Protein AF-A0A178E7Z8-F1 (afdb_monomer)

Foldseek 3Di:
DDDDDDDDDPDDPPPPPPPPPPPPQPLLFLAAAQEEAEEQFLCCCVVPVPPVSLVSLVVLGQYEYEYEEQPQLLPDDCSSVVSVVVSVVVSCVSNVQDPDPPQWDWDFGDQDPATWIKTDGPPNSSYIYTYNQFYDLWQQRQGYVSQVSHGLLCLLVVVDQWTAHSVRRDIDHLVRVLSSLLSVCVSRVYQEYEAADCPFDGDPDNVPVVGGGNSRNSSRVSNVVSCVVVVRPHHYDD

Mean predicted aligned error: 7.53 Å

Nearest PDB structures (foldseek):
  2ixd-assembly1_A  TM=7.656E-01  e=1.273E-03  Bacillus cereus
  5b2e-assembly1_A  TM=7.546E-01  e=1.569E-02  Pyrococcus horikoshii OT3
  6ulw-assembly1_C  TM=2.766E-01  e=2.688E-02  Bacillus stratosphericus LAMA 585
  6ulw-assembly2_D  TM=2.841E-01  e=1.064E-01  Bacillus stratosphericus LAMA 585
  6dfu-assembly1_B  TM=3.471E-01  e=1.478E+00  Haemophilus influenzae Rd KW20

Structure (mmCIF, N/CA/C/O backbone):
data_AF-A0A178E7Z8-F1
#
_entry.id   AF-A0A178E7Z8-F1
#
loop_
_atom_site.group_PDB
_atom_site.id
_atom_site.type_symbol
_atom_site.label_atom_id
_atom_site.label_alt_id
_atom_site.label_comp_id
_atom_site.label_asym_id
_atom_site.label_entity_id
_atom_site.label_seq_id
_atom_site.pdbx_PDB_ins_code
_atom_site.Cartn_x
_atom_site.Cartn_y
_atom_site.Cartn_z
_atom_site.occupancy
_atom_site.B_iso_or_equiv
_atom_site.auth_seq_id
_atom_site.auth_comp_id
_atom_site.auth_asym_id
_atom_site.auth_atom_id
_atom_site.pdbx_PDB_model_num
ATOM 1 N N . MET A 1 1 ? -73.080 -10.680 -40.428 1.00 39.97 1 MET A N 1
ATOM 2 C CA . MET A 1 1 ? -72.639 -11.930 -41.086 1.00 39.97 1 MET A CA 1
ATOM 3 C C . MET A 1 1 ? -71.142 -11.817 -41.355 1.00 39.97 1 MET A C 1
ATOM 5 O O . MET A 1 1 ? -70.764 -10.845 -41.982 1.00 39.97 1 MET A O 1
ATOM 9 N N . PHE A 1 2 ? -70.357 -12.778 -40.841 1.00 37.88 2 PHE A N 1
ATOM 10 C CA . PHE A 1 2 ? -68.932 -13.092 -41.107 1.00 37.88 2 PHE A CA 1
ATOM 11 C C . PHE A 1 2 ? -67.870 -12.011 -40.791 1.00 37.88 2 PHE A C 1
ATOM 13 O O . PHE A 1 2 ? -67.821 -10.976 -41.433 1.00 37.88 2 PHE A O 1
ATOM 20 N N . ARG A 1 3 ? -67.115 -12.110 -39.683 1.00 42.16 3 ARG A N 1
ATOM 21 C CA . ARG A 1 3 ? -65.986 -13.019 -39.334 1.00 42.16 3 ARG A CA 1
ATOM 22 C C . ARG A 1 3 ? -64.639 -12.631 -39.974 1.00 42.16 3 ARG A C 1
ATOM 24 O O . ARG A 1 3 ? -64.455 -12.825 -41.164 1.00 42.16 3 ARG A O 1
ATOM 31 N N . SER A 1 4 ? -63.710 -12.271 -39.079 1.00 46.62 4 SER A N 1
ATOM 32 C CA . SER A 1 4 ? -62.251 -12.487 -39.115 1.00 46.62 4 SER A CA 1
ATOM 33 C C . SER A 1 4 ? -61.418 -11.743 -40.161 1.00 46.62 4 SER A C 1
ATOM 35 O O . SER A 1 4 ? -61.529 -12.043 -41.339 1.00 46.62 4 SER A O 1
ATOM 37 N N . LEU A 1 5 ? -60.491 -10.885 -39.702 1.00 46.38 5 LEU A N 1
ATOM 38 C CA . LEU A 1 5 ? -59.028 -11.071 -39.821 1.00 46.38 5 LEU A CA 1
ATOM 39 C C . LEU A 1 5 ? -58.289 -9.751 -39.488 1.00 46.38 5 LEU A C 1
ATOM 41 O O . LEU A 1 5 ? -58.171 -8.900 -40.355 1.00 46.38 5 LEU A O 1
ATOM 45 N N . LEU A 1 6 ? -57.798 -9.576 -38.255 1.00 41.84 6 LEU A N 1
ATOM 46 C CA . LEU A 1 6 ? -56.419 -9.123 -37.980 1.00 41.84 6 LEU A CA 1
ATOM 47 C C . LEU A 1 6 ? -56.177 -9.104 -36.465 1.00 41.84 6 LEU A C 1
ATOM 49 O O . LEU A 1 6 ? -56.500 -8.167 -35.741 1.00 41.84 6 LEU A O 1
ATOM 53 N N . LEU A 1 7 ? -55.649 -10.228 -36.003 1.00 40.03 7 LEU A N 1
ATOM 54 C CA . LEU A 1 7 ? -55.049 -10.418 -34.696 1.00 40.03 7 LEU A CA 1
ATOM 55 C C . LEU A 1 7 ? -53.602 -9.884 -34.736 1.00 40.03 7 LEU A C 1
ATOM 57 O O . LEU A 1 7 ? -52.930 -10.043 -35.750 1.00 40.03 7 LEU A O 1
ATOM 61 N N . LEU A 1 8 ? -53.13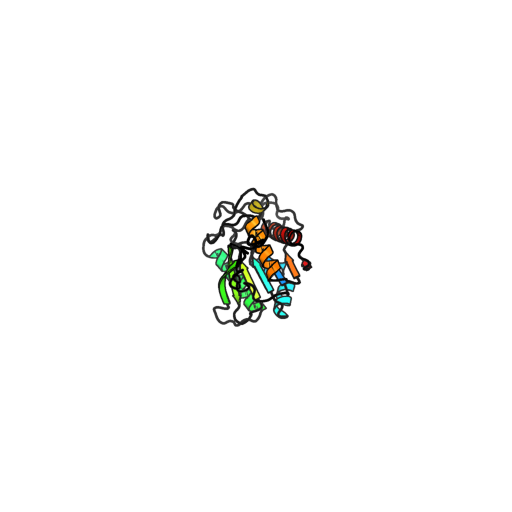2 -9.373 -33.592 1.00 46.19 8 LEU A N 1
ATOM 62 C CA . LEU A 1 8 ? -51.721 -9.191 -33.203 1.00 46.19 8 LEU A CA 1
ATOM 63 C C . LEU A 1 8 ? -50.887 -8.117 -33.935 1.00 46.19 8 LEU A C 1
ATOM 65 O O . LEU A 1 8 ? -50.115 -8.423 -34.835 1.00 46.19 8 LEU A O 1
ATOM 69 N N . VAL A 1 9 ? -50.882 -6.891 -33.394 1.00 45.03 9 VAL A N 1
ATOM 70 C CA . VAL A 1 9 ? -49.666 -6.048 -33.361 1.00 45.03 9 VAL A CA 1
ATOM 71 C C . VAL A 1 9 ? -49.562 -5.407 -31.973 1.00 45.03 9 VAL A C 1
ATOM 73 O O . VAL A 1 9 ? -49.861 -4.237 -31.771 1.00 45.03 9 VAL A O 1
ATOM 76 N N . PHE A 1 10 ? -49.216 -6.217 -30.976 1.00 49.50 10 PHE A N 1
ATOM 77 C CA . PHE A 1 10 ? -48.904 -5.751 -29.623 1.00 49.50 10 PHE A CA 1
ATOM 78 C C . PHE A 1 10 ? -47.756 -6.596 -29.075 1.00 49.50 10 PHE A C 1
ATOM 80 O O . PHE A 1 10 ? -47.953 -7.401 -28.180 1.00 49.50 10 PHE A O 1
ATOM 87 N N . THR A 1 11 ? -46.557 -6.460 -29.641 1.00 45.97 11 THR A N 1
ATOM 88 C CA . THR A 1 11 ? -45.335 -6.993 -29.022 1.00 45.97 11 THR A CA 1
ATOM 89 C C . THR A 1 11 ? -44.087 -6.351 -29.617 1.00 45.97 11 THR A C 1
ATOM 91 O O . THR A 1 11 ? -43.957 -6.261 -30.834 1.00 45.97 11 THR A O 1
ATOM 94 N N . LEU A 1 12 ? -43.156 -6.026 -28.716 1.00 43.53 12 LEU A N 1
ATOM 95 C CA . LEU A 1 12 ? -41.747 -5.688 -28.931 1.00 43.53 12 LEU A CA 1
ATOM 96 C C . LEU A 1 12 ? -41.424 -4.264 -29.419 1.00 43.53 12 LEU A C 1
ATOM 98 O O . LEU A 1 12 ? -40.842 -4.058 -30.479 1.00 43.53 12 LEU A O 1
ATOM 102 N N . LEU A 1 13 ? -41.601 -3.287 -28.522 1.00 43.56 13 LEU A N 1
ATOM 103 C CA . LEU A 1 13 ? -40.548 -2.283 -28.339 1.00 43.56 13 LEU A CA 1
ATOM 104 C C . LEU A 1 13 ? -39.422 -2.966 -27.539 1.00 43.56 13 LEU A C 1
ATOM 106 O O . LEU A 1 13 ? -39.357 -2.880 -26.314 1.00 43.56 13 LEU A O 1
ATOM 110 N N . GLN A 1 14 ? -38.600 -3.768 -28.217 1.00 49.59 14 GLN A N 1
ATOM 111 C CA . GLN A 1 14 ? -37.373 -4.281 -27.620 1.00 49.59 14 GLN A CA 1
ATOM 112 C C . GLN A 1 1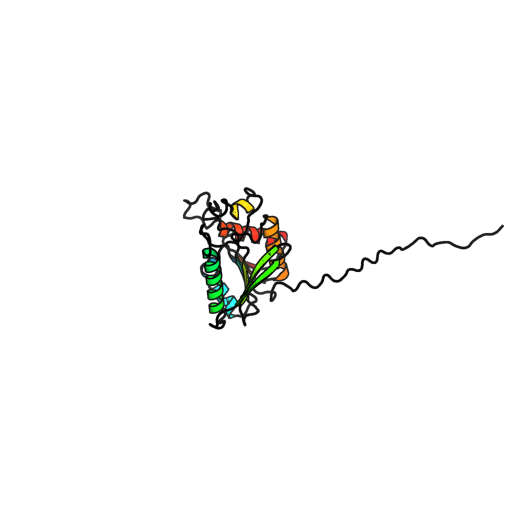4 ? -36.435 -3.090 -27.447 1.00 49.59 14 GLN A C 1
ATOM 114 O O . GLN A 1 14 ? -35.964 -2.502 -28.419 1.00 49.59 14 GLN A O 1
ATOM 119 N N . ALA A 1 15 ? -36.209 -2.721 -26.190 1.00 51.16 15 ALA A N 1
ATOM 120 C CA . ALA A 1 15 ? -35.125 -1.850 -25.792 1.00 51.16 15 ALA A CA 1
ATOM 121 C C . ALA A 1 15 ? -33.809 -2.496 -26.242 1.00 51.16 15 ALA A C 1
ATOM 123 O O . ALA A 1 15 ? -33.242 -3.341 -25.551 1.00 51.16 15 ALA A O 1
ATOM 124 N N . ILE A 1 16 ? -33.329 -2.106 -27.420 1.00 49.38 16 ILE A N 1
ATOM 125 C CA . ILE A 1 16 ? -31.932 -2.277 -27.794 1.00 49.38 16 ILE A CA 1
ATOM 126 C C . ILE A 1 16 ? -31.180 -1.246 -26.954 1.00 49.38 16 ILE A C 1
ATOM 128 O O . ILE A 1 16 ? -30.888 -0.134 -27.388 1.00 49.38 16 ILE A O 1
ATOM 132 N N . VAL A 1 17 ? -30.918 -1.604 -25.697 1.00 52.91 17 VAL A N 1
ATOM 133 C CA . VAL A 1 17 ? -29.802 -1.024 -24.964 1.00 52.91 17 VAL A CA 1
ATOM 134 C C . VAL A 1 17 ? -28.577 -1.531 -25.705 1.00 52.91 17 VAL A C 1
ATOM 136 O O . VAL A 1 17 ? -28.141 -2.664 -25.513 1.00 52.91 17 VAL A O 1
ATOM 139 N N . LEU A 1 18 ? -28.076 -0.721 -26.636 1.00 46.66 18 LEU A N 1
ATOM 140 C CA . LEU A 1 18 ? -26.724 -0.879 -27.140 1.00 46.66 18 LEU A CA 1
ATOM 141 C C . LEU A 1 18 ? -25.828 -0.825 -25.903 1.00 46.66 18 LEU A C 1
ATOM 143 O O . LEU A 1 18 ? -25.599 0.248 -25.345 1.00 46.66 18 LEU A O 1
ATOM 147 N N . ALA A 1 19 ? -25.366 -1.989 -25.448 1.00 55.19 19 ALA A N 1
ATOM 148 C CA . ALA A 1 19 ? -24.185 -2.077 -24.617 1.00 55.19 19 ALA A CA 1
ATOM 149 C C . ALA A 1 19 ? -23.044 -1.537 -25.480 1.00 55.19 19 ALA A C 1
ATOM 151 O O . ALA A 1 19 ? -22.394 -2.270 -26.223 1.00 55.19 19 ALA A O 1
ATOM 152 N N . LEU A 1 20 ? -22.877 -0.213 -25.455 1.00 47.56 20 LEU A N 1
ATOM 153 C CA . LEU A 1 20 ? -21.655 0.422 -25.900 1.00 47.56 20 LEU A CA 1
ATOM 154 C C . LEU A 1 20 ? -20.531 -0.317 -25.168 1.00 47.56 20 LEU A C 1
ATOM 156 O O . LEU A 1 20 ? -20.624 -0.463 -23.943 1.00 47.56 20 LEU A O 1
ATOM 160 N N . PRO A 1 21 ? -19.510 -0.832 -25.871 1.00 41.38 21 PRO A N 1
ATOM 161 C CA . PRO A 1 21 ? -18.349 -1.354 -25.182 1.00 41.38 21 PRO A CA 1
ATOM 162 C C . PRO A 1 21 ? -17.859 -0.230 -24.272 1.00 41.38 21 PRO A C 1
ATOM 164 O O . PRO A 1 21 ? -17.601 0.879 -24.748 1.00 41.38 21 PRO A O 1
ATOM 167 N N . ARG A 1 22 ? -17.796 -0.493 -22.958 1.00 51.97 22 ARG A N 1
ATOM 168 C CA . ARG A 1 22 ? -17.029 0.349 -22.036 1.00 51.97 22 ARG A CA 1
ATOM 169 C C . ARG A 1 22 ? -15.683 0.512 -22.725 1.00 51.97 22 ARG A C 1
ATOM 171 O O . ARG A 1 22 ? -15.032 -0.494 -23.004 1.00 51.97 22 ARG A O 1
ATOM 178 N N . THR A 1 23 ? -15.348 1.739 -23.117 1.00 46.16 23 THR A N 1
ATOM 179 C CA . THR A 1 23 ? -14.028 2.082 -23.649 1.00 46.16 23 THR A CA 1
ATOM 180 C C . THR A 1 23 ? -13.021 1.360 -22.778 1.00 46.16 23 THR A C 1
ATOM 182 O O . THR A 1 23 ? -13.046 1.592 -21.571 1.00 46.16 23 THR A O 1
ATOM 185 N N . GLY A 1 24 ? -12.274 0.413 -23.358 1.00 43.50 24 GLY A N 1
ATOM 186 C CA . GLY A 1 24 ? -11.413 -0.483 -22.598 1.00 43.50 24 GLY A CA 1
ATOM 187 C C . GLY A 1 24 ? -10.570 0.347 -21.649 1.00 43.50 24 GLY A C 1
ATOM 188 O O . GLY A 1 24 ? -9.722 1.116 -22.100 1.00 43.50 24 GLY A O 1
ATOM 189 N N . GLU A 1 25 ? -10.869 0.259 -20.354 1.00 54.75 25 GLU A N 1
ATOM 190 C CA . GLU A 1 25 ? -9.997 0.818 -19.339 1.00 54.75 25 GLU A CA 1
ATOM 191 C C . GLU A 1 25 ? -8.666 0.114 -19.558 1.00 54.75 25 GLU A C 1
ATOM 193 O O . GLU A 1 25 ? -8.585 -1.116 -19.494 1.00 54.75 25 GLU A O 1
ATOM 198 N N . LEU A 1 26 ? -7.649 0.884 -19.951 1.00 61.69 26 LEU A N 1
ATOM 199 C CA . LEU A 1 26 ? -6.285 0.384 -19.989 1.00 61.69 26 LEU A CA 1
ATOM 200 C C . LEU A 1 26 ? -6.047 -0.277 -18.636 1.00 61.69 26 LEU A C 1
ATOM 202 O O . LEU A 1 26 ? -6.219 0.384 -17.613 1.00 61.69 26 LEU A O 1
ATOM 206 N N . ASN A 1 27 ? -5.725 -1.574 -18.643 1.00 77.19 27 ASN A N 1
ATOM 207 C CA . ASN A 1 27 ? -5.423 -2.290 -17.413 1.00 77.19 27 ASN A CA 1
ATOM 208 C C . ASN A 1 27 ? -4.338 -1.481 -16.681 1.00 77.19 27 ASN A C 1
ATOM 210 O O . ASN A 1 27 ? -3.247 -1.329 -17.239 1.00 77.19 27 ASN A O 1
ATOM 214 N N . PRO A 1 28 ? -4.622 -0.928 -15.485 1.00 88.44 28 PRO A N 1
ATOM 215 C CA . PRO A 1 28 ? -3.671 -0.076 -14.779 1.00 88.44 28 PRO A CA 1
ATOM 216 C C . PRO A 1 28 ? -2.428 -0.855 -14.333 1.00 88.44 28 PRO A C 1
ATOM 218 O O . PRO A 1 28 ? -1.451 -0.256 -13.895 1.00 88.44 28 PRO A O 1
ATOM 221 N N . PHE A 1 29 ? -2.470 -2.184 -14.446 1.00 93.62 29 PHE A N 1
ATOM 222 C CA . PHE A 1 29 ? -1.409 -3.095 -14.077 1.00 93.62 29 PHE A CA 1
ATOM 223 C C . PHE A 1 29 ? -0.635 -3.587 -15.302 1.00 93.62 29 PHE A C 1
ATOM 225 O O . PHE A 1 29 ? -1.244 -4.063 -16.265 1.00 93.62 29 PHE A O 1
ATOM 232 N N . PRO A 1 30 ? 0.707 -3.573 -15.264 1.00 91.75 30 PRO A N 1
ATOM 233 C CA . PRO A 1 30 ? 1.513 -3.908 -16.429 1.00 91.75 30 PRO A CA 1
ATOM 234 C C . PRO A 1 30 ? 1.534 -5.408 -16.754 1.00 91.75 30 PRO A C 1
ATOM 236 O O . PRO A 1 30 ? 1.884 -5.799 -17.866 1.00 91.75 30 PRO A O 1
ATOM 239 N N . CYS A 1 31 ? 1.180 -6.266 -15.794 1.00 95.44 31 CYS A N 1
ATOM 240 C CA . CYS A 1 31 ? 1.147 -7.717 -15.950 1.00 95.44 31 CYS A CA 1
ATOM 241 C C . CYS A 1 31 ? 0.225 -8.377 -14.906 1.00 95.44 31 CYS A C 1
ATOM 243 O O . CYS A 1 31 ? -0.333 -7.708 -14.032 1.00 95.44 31 CYS A O 1
ATOM 245 N N . VAL A 1 32 ? 0.048 -9.701 -15.007 1.00 96.81 32 VAL A N 1
ATOM 246 C CA . VAL A 1 32 ? -0.756 -10.546 -14.098 1.00 96.81 32 VAL A CA 1
ATOM 247 C C . VAL A 1 32 ? 0.104 -11.648 -13.463 1.00 96.81 32 VAL A C 1
ATOM 249 O O . VAL A 1 32 ? 1.188 -11.937 -13.966 1.00 96.81 32 VAL A O 1
ATOM 252 N N . GLY A 1 33 ? -0.352 -12.258 -12.365 1.00 97.25 33 GLY A N 1
ATOM 253 C CA . GLY A 1 33 ? 0.419 -13.265 -11.622 1.00 97.25 33 GLY A CA 1
ATOM 254 C C . GLY A 1 33 ? 1.545 -12.645 -10.791 1.00 97.25 33 GLY A C 1
ATOM 255 O O . GLY A 1 33 ? 1.531 -11.441 -10.522 1.00 97.25 33 GLY A O 1
ATOM 256 N N . GLY A 1 34 ? 2.520 -13.457 -10.384 1.00 98.12 34 GLY A N 1
ATOM 257 C CA . GLY A 1 34 ? 3.655 -13.017 -9.570 1.00 98.12 34 GLY A CA 1
ATOM 258 C C . GLY A 1 34 ? 3.227 -12.627 -8.156 1.00 98.12 34 GLY A C 1
ATOM 259 O O . GLY A 1 34 ? 2.447 -13.353 -7.541 1.00 98.12 34 GLY A O 1
ATOM 260 N N . SER A 1 35 ? 3.706 -11.484 -7.668 1.00 98.50 35 SER A N 1
ATOM 261 C CA . SER A 1 35 ? 3.591 -11.103 -6.258 1.00 98.50 35 SER A CA 1
ATOM 262 C C . SER A 1 35 ? 3.085 -9.672 -6.072 1.00 98.50 35 SER A C 1
ATOM 264 O O . SER A 1 35 ? 3.378 -8.774 -6.870 1.00 98.50 35 SER A O 1
ATOM 266 N N . ILE A 1 36 ? 2.338 -9.444 -4.992 1.00 98.69 36 ILE A N 1
ATOM 267 C CA . ILE A 1 36 ? 2.003 -8.103 -4.497 1.00 98.69 36 ILE A CA 1
ATOM 268 C C . ILE A 1 36 ? 2.500 -7.979 -3.062 1.00 98.69 36 ILE A C 1
ATOM 270 O O . ILE A 1 36 ? 2.230 -8.851 -2.240 1.00 98.69 36 ILE A O 1
ATOM 274 N N . TYR A 1 37 ? 3.185 -6.881 -2.766 1.00 98.75 37 TYR A N 1
ATOM 275 C CA . TYR A 1 37 ? 3.691 -6.546 -1.442 1.00 98.75 37 TYR A CA 1
ATOM 276 C C . TYR A 1 37 ? 2.935 -5.343 -0.897 1.00 98.75 37 TYR A C 1
ATOM 278 O O . TYR A 1 37 ? 3.076 -4.239 -1.414 1.00 98.75 37 TYR A O 1
ATOM 286 N N . PHE A 1 38 ? 2.123 -5.555 0.134 1.00 98.75 38 PHE A N 1
ATOM 287 C CA . PHE A 1 38 ? 1.389 -4.495 0.818 1.00 98.75 38 PHE A CA 1
ATOM 288 C C . PHE A 1 38 ? 2.190 -4.023 2.029 1.00 98.75 38 PHE A C 1
ATOM 290 O O . PHE A 1 38 ? 2.238 -4.713 3.047 1.00 98.75 38 PHE A O 1
ATOM 297 N N . SER A 1 39 ? 2.831 -2.863 1.936 1.00 98.19 39 SER A N 1
ATOM 298 C CA . SER A 1 39 ? 3.584 -2.264 3.034 1.00 98.19 39 SER A CA 1
ATOM 299 C C . SER A 1 39 ? 2.855 -1.085 3.662 1.00 98.19 39 SER A C 1
ATOM 301 O O . SER A 1 39 ? 2.176 -0.317 2.979 1.00 98.19 39 SER A O 1
ATOM 303 N N . ALA A 1 40 ? 3.030 -0.889 4.966 1.00 98.19 40 ALA A N 1
ATOM 304 C CA . ALA A 1 40 ? 2.517 0.306 5.617 1.00 98.19 40 ALA A CA 1
ATOM 305 C C . ALA A 1 40 ? 3.294 1.537 5.145 1.00 98.19 40 ALA A C 1
ATOM 307 O O . ALA A 1 40 ? 2.701 2.535 4.750 1.00 98.19 40 ALA A O 1
ATOM 308 N N . HIS A 1 41 ? 4.616 1.428 5.122 1.00 97.81 41 HIS A N 1
ATOM 309 C CA . HIS A 1 41 ? 5.567 2.496 4.858 1.00 97.81 41 HIS A CA 1
ATOM 310 C C . HIS A 1 41 ? 6.515 2.115 3.720 1.00 97.81 41 HIS A C 1
ATOM 312 O O . HIS A 1 41 ? 6.609 0.955 3.312 1.00 97.81 41 HIS A O 1
ATOM 318 N N . ALA A 1 42 ? 7.231 3.100 3.174 1.00 95.31 42 ALA A N 1
ATOM 319 C CA . ALA A 1 42 ? 8.131 2.864 2.045 1.00 95.31 42 ALA A CA 1
ATOM 320 C C . ALA A 1 42 ? 9.277 1.896 2.410 1.00 95.31 42 ALA A C 1
ATOM 322 O O . ALA A 1 42 ? 9.613 1.000 1.633 1.00 95.31 42 ALA A O 1
ATOM 323 N N . VAL A 1 43 ? 9.838 2.050 3.616 1.00 94.94 43 VAL A N 1
ATOM 324 C CA . VAL A 1 43 ? 11.023 1.313 4.089 1.00 94.94 43 VAL A CA 1
ATOM 325 C C . VAL A 1 43 ? 10.752 -0.163 4.402 1.00 94.94 43 VAL A C 1
ATOM 327 O O . VAL A 1 43 ? 11.663 -0.984 4.306 1.00 94.94 43 VAL A O 1
ATOM 330 N N . ASP A 1 44 ? 9.508 -0.528 4.709 1.00 97.31 44 ASP A N 1
ATOM 331 C CA . ASP A 1 44 ? 9.120 -1.892 5.098 1.00 97.31 44 ASP A CA 1
ATOM 332 C C . ASP A 1 44 ? 9.474 -2.931 4.035 1.00 97.31 44 ASP A C 1
ATOM 334 O O . ASP A 1 44 ? 9.857 -4.055 4.351 1.00 97.31 44 ASP A O 1
ATOM 338 N N . ASN A 1 45 ? 9.399 -2.538 2.761 1.00 94.06 45 ASN A N 1
ATOM 339 C CA . ASN A 1 45 ? 9.767 -3.395 1.638 1.00 94.06 45 ASN A CA 1
ATOM 340 C C . ASN A 1 45 ? 11.230 -3.828 1.695 1.00 94.06 45 ASN A C 1
ATOM 342 O O . ASN A 1 45 ? 11.569 -4.932 1.275 1.00 94.06 45 ASN A O 1
ATOM 346 N N . LEU A 1 46 ? 12.095 -2.969 2.235 1.00 92.88 46 LEU A N 1
ATOM 347 C CA . LEU A 1 46 ? 13.512 -3.259 2.373 1.00 92.88 46 LEU A CA 1
ATOM 348 C C . LEU A 1 46 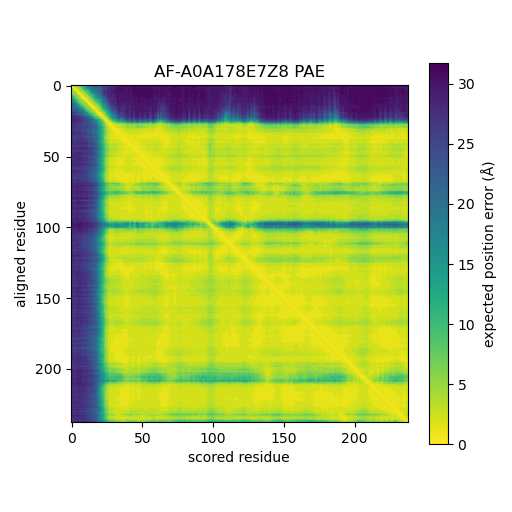? 13.806 -4.084 3.623 1.00 92.88 46 LEU A C 1
ATOM 350 O O . LEU A 1 46 ? 14.667 -4.959 3.564 1.00 92.88 46 LEU A O 1
ATOM 354 N N . LEU A 1 47 ? 13.100 -3.815 4.724 1.00 95.31 47 LEU A N 1
ATOM 355 C CA . LEU A 1 47 ? 13.393 -4.396 6.036 1.00 95.31 47 LEU A CA 1
ATOM 356 C C . LEU A 1 47 ? 12.682 -5.723 6.305 1.00 95.31 47 LEU A C 1
ATOM 358 O O . LEU A 1 47 ? 13.277 -6.602 6.921 1.00 95.31 47 LEU A O 1
ATOM 362 N N . PHE A 1 48 ? 11.430 -5.865 5.871 1.00 96.31 48 PHE A N 1
ATOM 363 C CA . PHE A 1 48 ? 10.573 -6.987 6.267 1.00 96.31 48 PHE A CA 1
ATOM 364 C C . PHE A 1 48 ? 10.282 -7.961 5.128 1.00 96.31 48 PHE A C 1
ATOM 366 O O . PHE A 1 48 ? 10.036 -9.133 5.389 1.00 96.31 48 PHE A O 1
ATOM 373 N N . TYR A 1 49 ? 10.344 -7.509 3.872 1.00 96.94 49 TYR A N 1
ATOM 374 C CA . TYR A 1 49 ? 10.053 -8.363 2.714 1.00 96.94 49 TYR A CA 1
ATOM 375 C C . TYR A 1 49 ? 11.282 -8.923 1.999 1.00 96.94 49 TYR A C 1
ATOM 377 O O . TYR A 1 49 ? 11.143 -9.808 1.154 1.00 96.94 49 TYR A O 1
ATOM 385 N N . ASN A 1 50 ? 12.488 -8.460 2.326 1.00 94.50 50 ASN A N 1
ATOM 386 C CA . ASN A 1 50 ? 13.709 -9.106 1.853 1.00 94.50 50 ASN A CA 1
ATOM 387 C C . ASN A 1 50 ? 14.049 -10.342 2.703 1.00 94.50 50 ASN A C 1
ATOM 389 O O . ASN A 1 50 ? 13.854 -10.312 3.917 1.00 94.50 50 ASN A O 1
ATOM 393 N N . PRO A 1 51 ? 14.592 -11.417 2.095 1.00 95.62 51 PRO A N 1
ATOM 394 C CA . PRO A 1 51 ? 15.123 -11.496 0.726 1.00 95.62 51 PRO A CA 1
ATOM 395 C C . PRO A 1 51 ? 14.098 -11.853 -0.365 1.00 95.62 51 PRO A C 1
ATOM 397 O O . PRO A 1 51 ? 14.463 -11.888 -1.538 1.00 95.62 51 PRO A O 1
ATOM 400 N N . ASP A 1 52 ? 12.838 -12.115 -0.018 1.00 97.12 52 ASP A N 1
ATOM 401 C CA . ASP A 1 52 ? 11.842 -12.602 -0.978 1.00 97.12 52 ASP A CA 1
ATOM 402 C C . ASP A 1 52 ? 11.505 -11.578 -2.065 1.00 97.12 52 ASP A C 1
ATOM 404 O O . ASP A 1 52 ? 11.406 -11.942 -3.234 1.00 97.12 52 ASP A O 1
ATOM 408 N N . LEU A 1 53 ? 11.377 -10.295 -1.706 1.00 97.75 53 LEU A N 1
ATOM 409 C CA . LEU A 1 53 ? 11.185 -9.219 -2.681 1.00 97.75 53 LEU A CA 1
ATOM 410 C C . LEU A 1 53 ? 12.344 -9.167 -3.680 1.00 97.75 53 LEU A C 1
ATOM 412 O O . LEU A 1 53 ? 12.113 -9.162 -4.887 1.00 97.75 53 LEU A O 1
ATOM 416 N N . PHE A 1 54 ? 13.588 -9.172 -3.195 1.00 97.19 54 PHE A N 1
ATOM 417 C CA . PHE A 1 54 ? 14.758 -9.205 -4.068 1.00 97.19 54 PHE A CA 1
ATOM 418 C C . PHE A 1 54 ? 14.768 -10.441 -4.975 1.00 97.19 54 PHE A C 1
ATOM 420 O O . PHE A 1 54 ? 15.024 -10.319 -6.171 1.00 97.19 54 PHE A O 1
ATOM 427 N N . HIS A 1 55 ? 14.446 -11.619 -4.435 1.00 97.31 55 HIS A N 1
ATOM 428 C CA . HIS A 1 55 ? 14.363 -12.845 -5.220 1.00 97.31 55 HIS A CA 1
ATOM 429 C C . HIS A 1 55 ? 13.313 -12.744 -6.333 1.00 97.31 55 HIS A C 1
ATOM 431 O O . HIS A 1 55 ? 13.624 -13.040 -7.485 1.00 97.31 55 HIS A O 1
ATOM 437 N N . ASP A 1 56 ? 12.103 -12.283 -6.013 1.00 97.94 56 ASP A N 1
ATOM 438 C CA . ASP A 1 56 ? 11.001 -12.145 -6.966 1.00 97.94 56 ASP A CA 1
ATOM 439 C C . ASP A 1 56 ? 11.336 -11.162 -8.099 1.00 97.94 56 ASP A C 1
ATOM 441 O O . ASP A 1 56 ? 11.010 -11.424 -9.261 1.00 97.94 56 ASP A O 1
ATOM 445 N N . LEU A 1 57 ? 12.041 -10.070 -7.786 1.00 97.00 57 LEU A N 1
ATOM 446 C CA . LEU A 1 57 ? 12.563 -9.131 -8.782 1.00 97.00 57 LEU A CA 1
ATOM 447 C C . LEU A 1 57 ? 13.656 -9.775 -9.647 1.00 97.00 57 LEU A C 1
ATOM 449 O O . LEU A 1 57 ? 13.615 -9.653 -10.870 1.00 97.00 57 LEU A O 1
ATOM 453 N N . PHE A 1 58 ? 14.593 -10.502 -9.032 1.00 94.94 58 PHE A N 1
ATOM 454 C CA . PHE A 1 58 ? 15.711 -11.159 -9.715 1.00 94.94 58 PHE A CA 1
ATOM 455 C C . PHE A 1 58 ? 15.257 -12.230 -10.715 1.00 94.94 58 PHE A C 1
ATOM 457 O O . PHE A 1 58 ? 15.848 -12.372 -11.784 1.00 94.94 58 PHE A O 1
ATOM 464 N N . VAL A 1 59 ? 14.192 -12.975 -10.400 1.00 95.62 59 VAL A N 1
ATOM 465 C CA . VAL A 1 59 ? 13.608 -13.975 -11.313 1.00 95.62 59 VAL A CA 1
ATOM 466 C C . VAL A 1 59 ? 12.528 -13.393 -12.235 1.00 95.62 59 VAL A C 1
ATOM 468 O O . VAL A 1 59 ? 11.793 -14.147 -12.871 1.00 95.62 59 VAL A O 1
ATOM 471 N N . PHE A 1 60 ? 12.433 -12.062 -12.327 1.00 95.44 60 PHE A N 1
ATOM 472 C CA . PHE A 1 60 ? 11.523 -11.336 -13.217 1.00 95.44 60 PHE A CA 1
ATOM 473 C C . PHE A 1 60 ? 10.035 -11.684 -13.026 1.00 95.44 60 PHE A C 1
ATOM 475 O O . PHE A 1 60 ? 9.260 -11.689 -13.989 1.00 95.44 60 PHE A O 1
ATOM 482 N N . LYS A 1 61 ? 9.586 -11.945 -11.788 1.00 97.69 61 LYS A N 1
ATOM 483 C CA . LYS A 1 61 ? 8.143 -12.041 -11.511 1.00 97.69 61 LYS A CA 1
ATOM 484 C C . LYS A 1 61 ? 7.456 -10.707 -11.798 1.00 97.69 61 LYS A C 1
ATOM 486 O O . LYS A 1 61 ? 8.057 -9.637 -11.731 1.00 97.69 61 LYS A O 1
ATOM 491 N N . CYS A 1 62 ? 6.155 -10.765 -12.066 1.00 98.00 62 CYS A N 1
ATOM 492 C CA . CYS A 1 62 ? 5.325 -9.569 -12.051 1.00 98.00 62 CYS A CA 1
ATOM 493 C C . CYS A 1 62 ? 5.166 -9.086 -10.601 1.00 98.00 62 CYS A C 1
ATOM 495 O O . CYS A 1 62 ? 4.534 -9.776 -9.800 1.00 98.00 62 CYS A O 1
ATOM 497 N N . VAL A 1 63 ? 5.740 -7.933 -10.252 1.00 98.38 63 VAL A N 1
ATOM 498 C CA . VAL A 1 63 ? 5.773 -7.413 -8.878 1.00 98.38 63 VAL A CA 1
ATOM 499 C C . VAL A 1 63 ? 5.016 -6.094 -8.790 1.00 98.38 63 VAL A C 1
ATOM 501 O O . VAL A 1 63 ? 5.197 -5.173 -9.584 1.00 98.38 63 VAL A O 1
ATOM 504 N N . THR A 1 64 ? 4.148 -5.985 -7.791 1.00 98.44 64 THR A N 1
ATOM 505 C CA . THR A 1 64 ? 3.546 -4.710 -7.392 1.00 98.44 64 THR A CA 1
ATOM 506 C C . THR A 1 64 ? 3.841 -4.454 -5.932 1.00 98.44 64 THR A C 1
ATOM 508 O O . THR A 1 64 ? 3.517 -5.279 -5.086 1.00 98.44 64 THR A O 1
ATOM 511 N N . VAL A 1 65 ? 4.425 -3.303 -5.635 1.00 98.56 65 VAL A N 1
ATOM 512 C CA . VAL A 1 65 ? 4.560 -2.811 -4.266 1.00 98.56 65 VAL A CA 1
ATOM 513 C C . VAL A 1 65 ? 3.448 -1.799 -4.023 1.00 98.56 65 VAL A C 1
ATOM 515 O O . VAL A 1 65 ? 3.284 -0.869 -4.802 1.00 98.56 65 VAL A O 1
ATOM 518 N N . PHE A 1 66 ? 2.658 -1.980 -2.973 1.00 98.69 66 PHE A N 1
ATOM 519 C CA . PHE A 1 66 ? 1.610 -1.055 -2.559 1.00 98.69 66 PHE A CA 1
ATOM 520 C C . PHE A 1 66 ? 1.968 -0.472 -1.197 1.00 98.69 66 PHE A C 1
ATOM 522 O O . PHE A 1 66 ? 2.104 -1.217 -0.230 1.00 98.69 66 PHE A O 1
ATOM 529 N N . VAL A 1 67 ? 2.085 0.851 -1.116 1.00 98.75 67 VAL A N 1
ATOM 530 C CA . VAL A 1 67 ? 2.461 1.576 0.100 1.00 98.75 67 VAL A CA 1
ATOM 531 C C . VAL A 1 67 ? 1.267 2.382 0.607 1.00 98.75 67 VAL A C 1
ATOM 533 O O . VAL A 1 67 ? 0.747 3.254 -0.098 1.00 98.75 67 VAL A O 1
ATOM 536 N N . PHE A 1 68 ? 0.833 2.110 1.839 1.00 98.69 68 PHE A N 1
ATOM 537 C CA . PHE A 1 68 ? -0.324 2.785 2.434 1.00 98.69 68 PHE A CA 1
ATOM 538 C C . PHE A 1 68 ? -0.018 4.229 2.849 1.00 98.69 68 PHE A C 1
ATOM 540 O O . PHE A 1 68 ? -0.767 5.138 2.487 1.00 98.69 68 PHE A O 1
ATOM 547 N N . ALA A 1 69 ? 1.056 4.442 3.607 1.00 97.19 69 ALA A N 1
ATOM 548 C CA . ALA A 1 69 ? 1.330 5.679 4.325 1.00 97.19 69 ALA A CA 1
ATOM 549 C C . ALA A 1 69 ? 2.670 6.332 3.945 1.00 97.19 69 ALA A C 1
ATOM 551 O O . ALA A 1 69 ? 3.598 5.699 3.445 1.00 97.19 69 ALA A O 1
ATOM 552 N N . SER A 1 70 ? 2.751 7.633 4.204 1.00 90.44 70 SER A N 1
ATOM 553 C CA . SER A 1 70 ? 3.811 8.568 3.810 1.00 90.44 70 SER A CA 1
ATOM 554 C C . SER A 1 70 ? 5.145 8.430 4.553 1.00 90.44 70 SER A C 1
ATOM 556 O O . SER A 1 70 ? 6.127 9.046 4.136 1.00 90.44 70 SER A O 1
ATOM 558 N N . SER A 1 71 ? 5.186 7.659 5.647 1.00 91.56 71 SER A N 1
ATOM 559 C CA . SER A 1 71 ? 6.354 7.520 6.538 1.00 91.56 71 SER A CA 1
ATOM 560 C C . SER A 1 71 ? 6.827 8.839 7.160 1.00 91.56 71 SER A C 1
ATOM 562 O O . SER A 1 71 ? 8.003 8.984 7.487 1.00 91.56 71 SER A O 1
ATOM 564 N N . ASP A 1 72 ? 5.959 9.849 7.252 1.00 91.31 72 ASP A N 1
ATOM 565 C CA . ASP A 1 72 ? 6.391 11.214 7.544 1.00 91.31 72 ASP A CA 1
ATOM 566 C C . ASP A 1 72 ? 6.661 11.509 9.018 1.00 91.31 72 ASP A C 1
ATOM 568 O O . ASP A 1 72 ? 7.375 12.467 9.335 1.00 91.31 72 ASP A O 1
ATOM 572 N N . HIS A 1 73 ? 6.144 10.684 9.927 1.00 92.38 73 HIS A N 1
ATOM 573 C CA . HIS A 1 73 ? 6.189 10.924 11.366 1.00 92.38 73 HIS A CA 1
ATOM 574 C C . HIS A 1 73 ? 5.753 12.353 11.765 1.00 92.38 73 HIS A C 1
ATOM 576 O O . HIS A 1 73 ? 6.341 12.974 12.657 1.00 92.38 73 HIS A O 1
ATOM 582 N N . GLY A 1 74 ? 4.771 12.920 11.058 1.00 92.12 74 GLY A N 1
ATOM 583 C CA . GLY A 1 74 ? 4.264 14.279 11.250 1.00 92.12 74 GLY A CA 1
ATOM 584 C C . GLY A 1 74 ? 5.126 15.387 10.643 1.00 92.12 74 GLY A C 1
ATOM 585 O O . GLY A 1 74 ? 4.860 16.567 10.891 1.00 92.12 74 GLY A O 1
ATOM 586 N N . LYS A 1 75 ? 6.166 15.048 9.872 1.00 93.31 75 LYS A N 1
ATOM 587 C CA . LYS A 1 75 ? 6.972 16.024 9.131 1.00 93.31 75 LYS A CA 1
ATOM 588 C C . LYS A 1 75 ? 6.243 16.437 7.858 1.00 93.31 75 LYS A C 1
ATOM 590 O O . LYS A 1 75 ? 5.908 15.617 7.017 1.00 93.31 75 LYS A O 1
ATOM 595 N N . ILE A 1 76 ? 6.068 17.738 7.675 1.00 86.69 76 ILE A N 1
ATOM 596 C CA . ILE A 1 76 ? 5.453 18.300 6.467 1.00 86.69 76 ILE A CA 1
ATOM 597 C C . ILE A 1 76 ? 6.493 18.614 5.382 1.00 86.69 76 ILE A C 1
ATOM 599 O O . ILE A 1 76 ? 7.700 18.648 5.633 1.00 86.69 76 ILE A O 1
ATOM 603 N N . GLY A 1 77 ? 6.019 18.902 4.169 1.00 86.50 77 GLY A N 1
ATOM 604 C CA . GLY A 1 77 ? 6.861 19.261 3.028 1.00 86.50 77 GLY A CA 1
ATOM 605 C C . GLY A 1 77 ? 7.349 18.036 2.257 1.00 86.50 77 GLY A C 1
ATOM 606 O O . GLY A 1 77 ? 6.602 17.089 2.041 1.00 86.50 77 GLY A O 1
ATOM 607 N N . ASN A 1 78 ? 8.610 18.052 1.822 1.00 90.62 78 ASN A N 1
ATOM 608 C CA . ASN A 1 78 ? 9.134 17.050 0.885 1.00 90.62 78 ASN A CA 1
ATOM 609 C C . ASN A 1 78 ? 9.616 15.748 1.548 1.00 90.62 78 ASN A C 1
ATOM 611 O O . ASN A 1 78 ? 10.156 14.887 0.857 1.00 90.62 78 ASN A O 1
ATOM 615 N N . PHE A 1 79 ? 9.457 15.592 2.866 1.00 92.06 79 PHE A N 1
ATOM 616 C CA . PHE A 1 79 ? 9.985 14.430 3.581 1.00 92.06 79 PHE A CA 1
ATOM 617 C C . PHE A 1 79 ? 9.364 13.119 3.072 1.00 92.06 79 PHE A C 1
ATOM 619 O O . PHE A 1 79 ? 10.096 12.221 2.664 1.00 92.06 79 PHE A O 1
ATOM 626 N N . SER A 1 80 ? 8.038 13.039 2.968 1.00 92.94 80 SER A N 1
ATOM 627 C CA . SER A 1 80 ? 7.336 11.862 2.435 1.00 92.94 80 SER A CA 1
ATOM 628 C C . SER A 1 80 ? 7.766 11.520 1.008 1.00 92.94 80 SER A C 1
ATOM 630 O O . SER A 1 80 ? 8.037 10.367 0.689 1.00 92.94 80 SER A O 1
ATOM 632 N N . LEU A 1 81 ? 7.919 12.538 0.153 1.00 94.75 81 LEU A N 1
ATOM 633 C CA . LEU A 1 81 ? 8.394 12.354 -1.221 1.00 94.75 81 LEU A CA 1
ATOM 634 C C . LEU A 1 81 ? 9.828 11.811 -1.262 1.00 94.75 81 LEU A C 1
ATOM 636 O O . LEU A 1 81 ? 10.153 11.031 -2.150 1.00 94.75 81 LEU A O 1
ATOM 640 N N . SER A 1 82 ? 10.679 12.181 -0.298 1.00 94.75 82 SER A N 1
ATOM 641 C CA . SER A 1 82 ? 12.030 11.620 -0.189 1.00 94.75 82 SER A CA 1
ATOM 642 C C . SER A 1 82 ? 12.025 10.136 0.198 1.00 94.75 82 SER A C 1
ATOM 644 O O . SER A 1 82 ? 12.869 9.385 -0.288 1.00 94.75 82 SER A O 1
ATOM 646 N N . MET A 1 83 ? 11.045 9.699 0.997 1.00 95.00 83 MET A N 1
ATOM 647 C CA . MET A 1 83 ? 10.855 8.288 1.349 1.00 95.00 83 MET A CA 1
ATOM 648 C C . MET A 1 83 ? 10.379 7.468 0.142 1.00 95.00 83 MET A C 1
ATOM 650 O O . MET A 1 83 ? 10.897 6.375 -0.087 1.00 95.00 83 MET A O 1
ATOM 654 N N . GLU A 1 84 ? 9.465 8.013 -0.673 1.00 95.75 84 GLU A N 1
ATOM 655 C CA . GLU A 1 84 ? 9.078 7.403 -1.956 1.00 95.75 84 GLU A CA 1
ATOM 656 C C . GLU A 1 84 ? 10.296 7.247 -2.878 1.00 95.75 84 GLU A C 1
ATOM 658 O O . GLU A 1 84 ? 10.598 6.132 -3.301 1.00 95.75 84 GLU A O 1
ATOM 663 N N . SER A 1 85 ? 11.061 8.326 -3.096 1.00 95.19 85 SER A N 1
ATOM 664 C CA . SER A 1 85 ? 12.276 8.307 -3.925 1.00 95.19 85 SER A CA 1
ATOM 665 C C . SER A 1 85 ? 13.316 7.289 -3.442 1.00 95.19 85 SER A C 1
ATOM 667 O O . SER A 1 85 ? 14.014 6.685 -4.255 1.00 95.19 85 SER A O 1
ATOM 669 N N . GLY A 1 86 ? 13.431 7.081 -2.126 1.00 94.88 86 GLY A N 1
ATOM 670 C CA . GLY A 1 86 ? 14.317 6.069 -1.549 1.00 94.88 86 GLY A CA 1
ATOM 671 C C . GLY A 1 86 ? 13.912 4.642 -1.928 1.00 94.88 86 GLY A C 1
ATOM 672 O O . GLY A 1 86 ? 14.761 3.851 -2.337 1.00 94.88 86 GLY A O 1
ATOM 673 N N . LEU A 1 87 ? 12.616 4.321 -1.848 1.00 96.12 87 LEU A N 1
ATOM 674 C CA . LEU A 1 87 ? 12.088 3.024 -2.282 1.00 96.12 87 LEU A CA 1
ATOM 675 C C . LEU A 1 87 ? 12.231 2.830 -3.799 1.00 96.12 87 LEU A C 1
ATOM 677 O O . LEU A 1 87 ? 12.626 1.753 -4.243 1.00 96.12 87 LEU A O 1
ATOM 681 N N . GLU A 1 88 ? 11.955 3.869 -4.585 1.00 96.06 88 GLU A N 1
ATOM 682 C CA . GLU A 1 88 ? 12.109 3.863 -6.046 1.00 96.06 88 GLU A CA 1
ATOM 683 C C . GLU A 1 88 ? 13.551 3.547 -6.452 1.00 96.06 88 GLU A C 1
ATOM 685 O O . GLU A 1 88 ? 13.787 2.653 -7.266 1.00 96.06 88 GLU A O 1
ATOM 690 N N . ALA A 1 89 ? 14.526 4.226 -5.839 1.00 94.62 89 ALA A N 1
ATOM 691 C CA . ALA A 1 89 ? 15.945 3.982 -6.076 1.00 94.62 89 ALA A CA 1
ATOM 692 C C . ALA A 1 89 ? 16.370 2.570 -5.654 1.00 94.62 89 ALA A C 1
ATOM 694 O O . ALA A 1 89 ? 17.119 1.911 -6.377 1.00 94.62 89 ALA A O 1
ATOM 695 N N . ALA A 1 90 ? 15.874 2.079 -4.5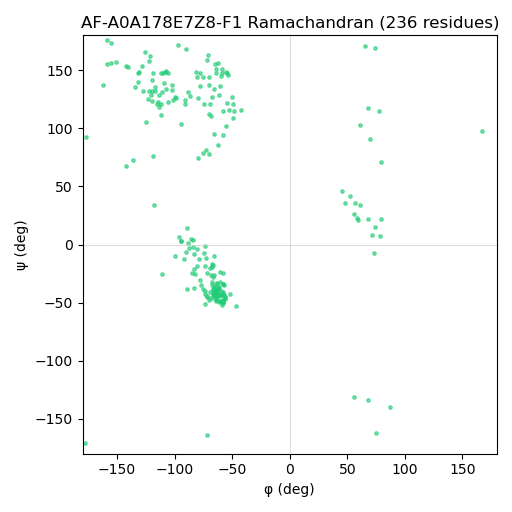15 1.00 94.81 90 ALA A N 1
ATOM 696 C CA . ALA A 1 90 ? 16.179 0.732 -4.050 1.00 94.81 90 ALA A CA 1
ATOM 697 C C . ALA A 1 90 ? 15.633 -0.342 -5.004 1.00 94.81 90 ALA A C 1
ATOM 699 O O . ALA A 1 90 ? 16.353 -1.278 -5.343 1.00 94.81 90 ALA A O 1
ATOM 700 N N . LEU A 1 91 ? 14.399 -0.195 -5.495 1.00 95.06 91 LEU A N 1
ATOM 701 C CA . LEU A 1 91 ? 13.835 -1.108 -6.494 1.00 95.06 91 LEU A CA 1
ATOM 702 C C . LEU A 1 91 ? 14.554 -1.004 -7.841 1.00 95.06 91 LEU A C 1
ATOM 704 O O . LEU A 1 91 ? 14.811 -2.034 -8.464 1.00 95.06 91 LEU A O 1
ATOM 708 N N . GLY A 1 92 ? 14.947 0.200 -8.263 1.00 94.00 92 GLY A N 1
ATOM 709 C CA . GLY A 1 92 ? 15.803 0.391 -9.436 1.00 94.00 92 GLY A CA 1
ATOM 710 C C . GLY A 1 92 ? 17.116 -0.389 -9.317 1.00 94.00 92 GLY A C 1
ATOM 711 O O . GLY A 1 92 ? 17.487 -1.121 -10.231 1.00 94.00 92 GLY A O 1
ATOM 712 N N . TRP A 1 93 ? 17.767 -0.334 -8.151 1.00 92.94 93 TRP A N 1
ATOM 713 C CA . TRP A 1 93 ? 18.981 -1.107 -7.888 1.00 92.94 93 TRP A CA 1
ATOM 714 C C . TRP A 1 93 ? 18.725 -2.622 -7.892 1.00 92.94 93 TRP A C 1
ATOM 716 O O . TRP A 1 93 ? 19.443 -3.367 -8.554 1.00 92.94 93 TRP A O 1
ATOM 726 N N . MET A 1 94 ? 17.675 -3.082 -7.204 1.00 94.00 94 MET A N 1
ATOM 727 C CA . MET A 1 94 ? 17.345 -4.511 -7.085 1.00 94.00 94 MET A CA 1
ATOM 728 C C . MET A 1 94 ? 16.939 -5.160 -8.414 1.00 94.00 94 MET A C 1
ATOM 730 O O . MET A 1 94 ? 17.120 -6.361 -8.587 1.00 94.00 94 MET A O 1
ATOM 734 N N . THR A 1 95 ? 16.411 -4.375 -9.352 1.00 93.44 95 THR A N 1
ATOM 735 C CA . THR A 1 95 ? 16.018 -4.834 -10.696 1.00 93.44 95 THR A CA 1
ATOM 736 C C . THR A 1 95 ? 17.139 -4.715 -11.728 1.00 93.44 95 THR A C 1
ATOM 738 O O . THR A 1 95 ? 16.975 -5.167 -12.859 1.00 93.44 95 THR A O 1
ATOM 741 N N . GLY A 1 96 ? 18.277 -4.112 -11.363 1.00 88.25 96 GLY A N 1
ATOM 742 C CA . GLY A 1 96 ? 19.361 -3.818 -12.300 1.00 88.25 96 GLY A CA 1
ATOM 743 C C . GLY A 1 96 ? 18.999 -2.751 -13.338 1.00 88.25 96 GLY A C 1
ATOM 744 O O . GLY A 1 96 ? 19.618 -2.713 -14.402 1.00 88.25 96 GLY A O 1
ATOM 745 N N . ALA A 1 97 ? 18.000 -1.905 -13.057 1.00 83.75 97 ALA A N 1
ATOM 746 C CA . ALA A 1 97 ? 17.658 -0.774 -13.911 1.00 83.75 97 ALA A CA 1
ATOM 747 C C . ALA A 1 97 ? 18.865 0.170 -14.063 1.00 83.75 97 ALA A C 1
ATOM 749 O O . ALA A 1 97 ? 19.725 0.266 -13.183 1.00 83.75 97 ALA A O 1
ATOM 750 N N . THR A 1 98 ? 18.941 0.866 -15.199 1.00 71.00 98 THR A N 1
ATOM 751 C CA . THR A 1 98 ? 20.046 1.782 -15.511 1.00 71.00 98 THR A CA 1
ATOM 752 C C . THR A 1 98 ? 20.228 2.834 -14.418 1.00 71.00 98 THR A C 1
ATOM 754 O O . THR A 1 98 ? 19.254 3.312 -13.841 1.00 71.00 98 THR A O 1
ATOM 757 N N . THR A 1 99 ? 21.463 3.288 -14.201 1.00 66.25 99 THR A N 1
ATOM 758 C CA . THR A 1 99 ? 21.756 4.429 -13.313 1.00 66.25 99 THR A CA 1
ATOM 759 C C . THR A 1 99 ? 21.361 5.784 -13.909 1.00 66.25 99 THR A C 1
ATOM 761 O O . THR A 1 99 ? 21.564 6.816 -13.268 1.00 66.25 99 THR A O 1
ATOM 764 N N . ASP A 1 100 ? 20.837 5.800 -15.138 1.00 74.81 100 ASP A N 1
ATOM 765 C CA . ASP A 1 100 ? 20.402 7.016 -15.815 1.00 74.81 100 ASP A CA 1
ATOM 766 C C . ASP A 1 100 ? 19.203 7.629 -15.089 1.00 74.81 100 ASP A C 1
ATOM 768 O O . ASP A 1 100 ? 18.256 6.944 -14.703 1.00 74.81 100 ASP A O 1
ATOM 772 N N . THR A 1 101 ? 19.255 8.944 -14.884 1.00 78.69 101 THR A N 1
ATOM 773 C CA . THR A 1 101 ? 18.187 9.682 -14.210 1.00 78.69 101 THR A CA 1
ATOM 774 C C . THR A 1 101 ? 17.322 10.423 -15.235 1.00 78.69 101 THR A C 1
ATOM 776 O O . THR A 1 101 ? 17.862 11.047 -16.150 1.00 78.69 101 THR A O 1
ATOM 779 N N . PRO A 1 102 ? 15.984 10.401 -15.089 1.00 86.12 102 PRO A N 1
ATOM 780 C CA . PRO A 1 102 ? 15.222 9.689 -14.058 1.00 86.12 102 PRO A CA 1
ATOM 781 C C . PRO A 1 102 ? 15.141 8.172 -14.321 1.00 86.12 102 PRO A C 1
ATOM 783 O O . PRO A 1 102 ? 15.002 7.748 -15.462 1.00 86.12 102 PRO A O 1
ATOM 786 N N . ILE A 1 103 ? 15.164 7.364 -13.253 1.00 90.31 103 ILE A N 1
ATOM 787 C CA . ILE A 1 103 ? 15.111 5.885 -13.322 1.00 90.31 103 ILE A CA 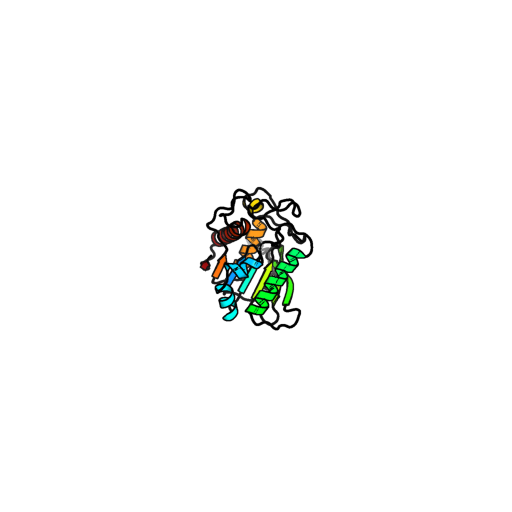1
ATOM 788 C C . ILE A 1 103 ? 13.710 5.330 -13.661 1.00 90.31 103 ILE A C 1
ATOM 790 O O . ILE A 1 103 ? 13.518 4.129 -13.849 1.00 90.31 103 ILE A O 1
ATOM 794 N N . GLY A 1 104 ? 12.704 6.201 -13.701 1.00 93.62 104 GLY A N 1
ATOM 795 C CA . GLY A 1 104 ? 11.310 5.844 -13.911 1.00 93.62 104 GLY A CA 1
ATOM 796 C C . GLY A 1 104 ? 10.411 7.073 -13.963 1.00 93.62 104 GLY A C 1
ATOM 797 O O . GLY A 1 104 ? 10.882 8.214 -13.990 1.00 93.62 104 GLY A O 1
ATOM 798 N N . GLN A 1 105 ? 9.102 6.841 -13.960 1.00 94.62 105 GLN A N 1
ATOM 799 C CA . GLN A 1 105 ? 8.096 7.887 -14.102 1.00 94.62 105 GLN A CA 1
ATOM 800 C C . GLN A 1 105 ? 6.963 7.736 -13.089 1.00 94.62 105 GLN A C 1
ATOM 802 O O . GLN A 1 105 ? 6.392 6.657 -12.928 1.00 94.62 105 GLN A O 1
ATOM 807 N N . LYS A 1 106 ? 6.585 8.867 -12.479 1.00 96.38 106 LYS A N 1
ATOM 808 C CA . LYS A 1 106 ? 5.369 9.010 -11.675 1.00 96.38 106 LYS A CA 1
ATOM 809 C C . LYS A 1 106 ? 4.180 9.408 -12.544 1.00 96.38 106 LYS A C 1
ATOM 811 O O . LYS A 1 106 ? 4.264 10.359 -13.320 1.00 96.38 106 LYS A O 1
ATOM 816 N N . THR A 1 107 ? 3.066 8.706 -12.393 1.00 96.81 107 THR A N 1
ATOM 817 C CA . THR A 1 107 ? 1.793 8.982 -13.072 1.00 96.81 107 THR A CA 1
ATOM 818 C C . THR A 1 107 ? 0.639 8.760 -12.106 1.00 96.81 107 THR A C 1
ATOM 820 O O . THR A 1 107 ? 0.755 7.970 -11.177 1.00 96.81 107 THR A O 1
ATOM 823 N N . VAL A 1 108 ? -0.486 9.442 -12.309 1.00 96.88 108 VAL A N 1
ATOM 824 C CA . VAL A 1 108 ? -1.714 9.109 -11.578 1.00 96.88 108 VAL A CA 1
ATOM 825 C C . VAL A 1 108 ? -2.490 8.087 -12.397 1.00 96.88 108 VAL A C 1
ATOM 827 O O . VAL A 1 108 ? -2.856 8.372 -13.537 1.00 96.88 108 VAL A O 1
ATOM 830 N N . ILE A 1 109 ? -2.753 6.917 -11.820 1.00 95.38 109 ILE A N 1
ATOM 831 C CA . ILE A 1 109 ?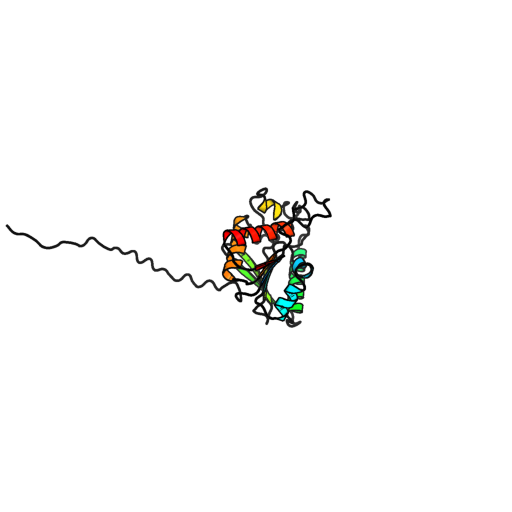 -3.606 5.880 -12.417 1.00 95.38 109 ILE A CA 1
ATOM 832 C C . ILE A 1 109 ? -4.936 5.809 -11.671 1.00 95.38 109 ILE A C 1
ATOM 834 O O . ILE A 1 109 ? -4.997 6.090 -10.473 1.00 95.38 109 ILE A O 1
ATOM 838 N N . ARG A 1 110 ? -6.016 5.440 -12.365 1.00 94.69 110 ARG A N 1
ATOM 839 C CA . ARG A 1 110 ? -7.309 5.213 -11.712 1.00 94.69 110 ARG A CA 1
ATOM 840 C C . ARG A 1 110 ? -7.401 3.780 -11.209 1.00 94.69 110 ARG A C 1
ATOM 842 O O . ARG A 1 110 ? -7.186 2.852 -11.979 1.00 94.69 110 ARG A O 1
ATOM 849 N N . ILE A 1 111 ? -7.744 3.628 -9.935 1.00 93.75 111 ILE A N 1
ATOM 850 C CA . ILE A 1 111 ? -8.073 2.354 -9.295 1.00 93.75 111 ILE A CA 1
ATOM 851 C C . ILE A 1 111 ? -9.456 2.536 -8.667 1.00 93.75 111 ILE A C 1
ATOM 853 O O . ILE A 1 111 ? -9.614 3.274 -7.689 1.00 93.75 111 ILE A O 1
ATOM 857 N N . GLY A 1 112 ? -10.473 1.946 -9.299 1.00 88.56 112 GLY A N 1
ATOM 858 C CA . GLY A 1 112 ? -11.870 2.265 -9.011 1.00 88.56 112 GLY A CA 1
ATOM 859 C C . GLY A 1 112 ? -12.141 3.766 -9.172 1.00 88.56 112 GLY A C 1
ATOM 860 O O . GLY A 1 112 ? -11.726 4.409 -10.139 1.00 88.56 112 GLY A O 1
ATOM 861 N N . GLU A 1 113 ? -12.793 4.368 -8.181 1.00 90.94 113 GLU A N 1
ATOM 862 C CA . GLU A 1 113 ? -13.137 5.794 -8.212 1.00 90.94 113 GLU A CA 1
ATOM 863 C C . GLU A 1 113 ? -11.981 6.729 -7.822 1.00 90.94 113 GLU A C 1
ATOM 865 O O . GLU A 1 113 ? -12.129 7.952 -7.891 1.00 90.94 113 GLU A O 1
ATOM 870 N N . LYS A 1 114 ? -10.812 6.214 -7.421 1.00 95.31 114 LYS A N 1
ATOM 871 C CA . LYS A 1 114 ? -9.710 7.027 -6.877 1.00 95.31 114 LYS A CA 1
ATOM 872 C C . LYS A 1 114 ? -8.508 7.068 -7.816 1.00 95.31 114 LYS A C 1
ATOM 874 O O . LYS A 1 114 ? -8.245 6.130 -8.561 1.00 95.31 114 LYS A O 1
ATOM 879 N N . GLY A 1 115 ? -7.806 8.200 -7.807 1.00 96.06 115 GLY A N 1
ATOM 880 C CA . GLY A 1 115 ? -6.513 8.343 -8.469 1.00 96.06 115 GLY A CA 1
ATOM 881 C C . GLY A 1 115 ? -5.407 8.003 -7.480 1.00 96.06 115 GLY A C 1
ATOM 882 O O . GLY A 1 115 ? -5.360 8.605 -6.411 1.00 96.06 115 GLY A O 1
ATOM 883 N N . LEU A 1 116 ? -4.545 7.053 -7.824 1.00 97.00 116 LEU A N 1
ATOM 884 C CA . LEU A 1 116 ? -3.380 6.678 -7.027 1.00 97.00 116 LEU A CA 1
ATOM 885 C C . LEU A 1 116 ? -2.107 7.109 -7.736 1.00 97.00 116 LEU A C 1
ATOM 887 O O . LEU A 1 116 ? -2.030 7.082 -8.967 1.00 97.00 116 LEU A O 1
ATOM 891 N N . MET A 1 117 ? -1.096 7.467 -6.950 1.00 97.75 117 MET A N 1
ATOM 892 C CA . MET A 1 117 ? 0.230 7.699 -7.496 1.00 97.75 117 MET A CA 1
ATOM 893 C C . MET A 1 117 ? 0.866 6.353 -7.843 1.00 97.75 117 MET A C 1
ATOM 895 O O . MET A 1 117 ? 1.045 5.501 -6.979 1.00 97.75 117 MET A O 1
ATOM 899 N N . ASN A 1 118 ? 1.214 6.185 -9.109 1.00 97.81 118 ASN A N 1
ATOM 900 C CA . ASN A 1 118 ? 1.931 5.045 -9.648 1.00 97.81 118 ASN A CA 1
ATOM 901 C C . ASN A 1 118 ? 3.348 5.458 -10.030 1.00 97.81 118 ASN A C 1
ATOM 903 O O . ASN A 1 118 ? 3.546 6.510 -10.638 1.00 97.81 118 ASN A O 1
ATOM 907 N N . PHE A 1 119 ? 4.310 4.596 -9.742 1.00 97.50 119 PHE A N 1
ATOM 908 C CA . PHE A 1 119 ? 5.670 4.697 -10.233 1.00 97.50 119 PHE A CA 1
ATOM 909 C C . PHE A 1 119 ? 6.024 3.463 -11.062 1.00 97.50 119 PHE A C 1
ATOM 911 O O . PHE A 1 119 ? 5.964 2.335 -10.568 1.00 97.50 119 PHE A O 1
ATOM 918 N N . ALA A 1 120 ? 6.424 3.694 -12.311 1.00 95.06 120 ALA A N 1
ATOM 919 C CA . ALA A 1 120 ? 6.911 2.666 -13.222 1.00 95.06 120 ALA A CA 1
ATOM 920 C C . ALA A 1 120 ? 8.410 2.862 -13.484 1.00 95.06 120 ALA A C 1
ATOM 922 O O . ALA A 1 120 ? 8.844 3.970 -13.811 1.00 95.06 120 ALA A O 1
ATOM 923 N N . LEU A 1 121 ? 9.189 1.786 -13.365 1.00 93.56 121 LEU A N 1
ATOM 924 C CA . LEU A 1 121 ? 10.620 1.780 -13.676 1.00 93.56 121 LEU A CA 1
ATOM 925 C C . LEU A 1 121 ? 10.839 1.702 -15.190 1.00 93.56 121 LEU A C 1
ATOM 927 O O . LEU A 1 121 ? 10.207 0.905 -15.887 1.00 93.56 121 LEU A O 1
ATOM 931 N N . PHE A 1 122 ? 11.764 2.503 -15.716 1.00 92.38 122 PHE A N 1
ATOM 932 C CA . PHE A 1 122 ? 12.108 2.422 -17.133 1.00 92.38 122 PHE A CA 1
ATOM 933 C C . PHE A 1 122 ? 12.866 1.133 -17.444 1.00 92.38 122 PHE A C 1
ATOM 935 O O . PHE A 1 122 ? 13.739 0.706 -16.696 1.00 92.38 122 PHE A O 1
ATOM 942 N N . GLY A 1 123 ? 12.505 0.492 -18.557 1.00 90.56 123 GLY A N 1
ATOM 943 C CA . GLY A 1 123 ? 13.101 -0.779 -18.979 1.00 90.56 123 GLY A CA 1
ATOM 944 C C . GLY A 1 123 ? 12.674 -2.003 -18.158 1.00 90.56 123 GLY A C 1
ATOM 945 O O . GLY A 1 123 ? 12.969 -3.117 -18.579 1.00 90.56 123 GLY A O 1
ATOM 946 N N . ILE A 1 124 ? 11.936 -1.824 -17.055 1.00 94.12 124 ILE A N 1
ATOM 947 C CA . ILE A 1 124 ? 11.459 -2.902 -16.175 1.00 94.12 124 ILE A CA 1
ATOM 948 C C . ILE A 1 124 ? 9.919 -2.898 -16.160 1.00 94.12 124 ILE A C 1
ATOM 950 O O . ILE A 1 124 ? 9.297 -2.425 -15.208 1.00 94.12 124 ILE A O 1
ATOM 954 N N . PRO A 1 125 ? 9.260 -3.398 -17.223 1.00 92.62 125 PRO A N 1
ATOM 955 C CA . PRO A 1 125 ? 7.811 -3.284 -17.361 1.00 92.62 125 PRO A CA 1
ATOM 956 C C . PRO A 1 125 ? 7.045 -4.140 -16.348 1.00 92.62 125 PRO A C 1
ATOM 958 O O . PRO A 1 125 ? 5.880 -3.881 -16.102 1.00 92.62 125 PRO A O 1
ATOM 961 N N . ASN A 1 126 ? 7.661 -5.159 -15.748 1.00 96.19 126 ASN A N 1
ATOM 962 C CA . ASN A 1 126 ? 7.006 -6.086 -14.823 1.00 96.19 126 ASN A CA 1
ATOM 963 C C . ASN A 1 126 ? 6.974 -5.605 -13.360 1.00 96.19 126 ASN A C 1
ATOM 965 O O . ASN A 1 126 ? 6.533 -6.366 -12.498 1.00 96.19 126 ASN A O 1
ATOM 969 N N . VAL A 1 127 ? 7.439 -4.385 -13.065 1.00 96.88 127 VAL A N 1
ATOM 970 C CA . VAL A 1 127 ? 7.517 -3.836 -11.702 1.00 96.88 127 VAL A CA 1
ATOM 971 C C . VAL A 1 127 ? 6.828 -2.478 -11.633 1.00 96.88 127 VAL A C 1
ATOM 973 O O . VAL A 1 127 ? 7.082 -1.593 -12.448 1.00 96.88 127 VAL A O 1
ATOM 976 N N . GLN A 1 128 ? 5.982 -2.302 -10.623 1.00 96.94 128 GLN A N 1
ATOM 977 C CA . GLN A 1 128 ? 5.327 -1.027 -10.333 1.00 96.94 128 GLN A CA 1
ATOM 978 C C . GLN A 1 128 ? 5.203 -0.784 -8.826 1.00 96.94 128 GLN A C 1
ATOM 980 O O . GLN A 1 128 ? 5.114 -1.734 -8.040 1.00 96.94 128 GLN A O 1
ATOM 985 N N . ILE A 1 129 ? 5.141 0.489 -8.438 1.00 98.31 129 ILE A N 1
ATOM 986 C CA . ILE A 1 129 ? 4.846 0.915 -7.068 1.00 98.31 129 ILE A CA 1
ATOM 987 C C . ILE A 1 129 ? 3.581 1.763 -7.072 1.00 98.31 129 ILE A C 1
ATOM 989 O O . ILE A 1 129 ? 3.463 2.697 -7.859 1.00 98.31 129 ILE A O 1
ATOM 993 N N . LEU A 1 130 ? 2.656 1.466 -6.170 1.00 98.44 130 LEU A N 1
ATOM 994 C CA . LEU A 1 130 ? 1.428 2.214 -5.955 1.00 98.44 130 LEU A CA 1
ATOM 995 C C . LEU A 1 130 ? 1.474 2.862 -4.574 1.00 98.44 130 LEU A C 1
ATOM 997 O O . LEU A 1 130 ? 1.702 2.179 -3.578 1.00 98.44 130 LEU A O 1
ATOM 1001 N N . TYR A 1 131 ? 1.220 4.164 -4.507 1.00 98.44 131 TYR A N 1
ATOM 1002 C CA . TYR A 1 131 ? 1.176 4.916 -3.260 1.00 98.44 131 TYR A CA 1
ATOM 1003 C C . TYR A 1 131 ? -0.237 5.430 -3.009 1.00 98.44 131 TYR A C 1
ATOM 1005 O O . TYR A 1 131 ? -0.795 6.187 -3.810 1.00 98.44 131 TYR A O 1
ATOM 1013 N N . LEU A 1 132 ? -0.792 5.049 -1.858 1.00 98.00 132 LEU A N 1
ATOM 1014 C CA . LEU A 1 132 ? -2.063 5.578 -1.366 1.00 98.00 132 LEU A CA 1
ATOM 1015 C C . LEU A 1 132 ? -1.886 6.933 -0.661 1.00 98.00 132 LEU A C 1
ATOM 1017 O O . LEU A 1 132 ? -2.812 7.744 -0.647 1.00 98.00 132 LEU A O 1
ATOM 1021 N N . ARG A 1 133 ? -0.676 7.184 -0.133 1.00 97.38 133 ARG A N 1
ATOM 1022 C CA . ARG A 1 133 ? -0.242 8.452 0.479 1.00 97.38 133 ARG A CA 1
ATOM 1023 C C . ARG A 1 133 ? -1.061 8.880 1.697 1.00 97.38 133 ARG A C 1
ATOM 1025 O O . ARG A 1 133 ? -1.245 10.074 1.934 1.00 97.38 133 ARG A O 1
ATOM 1032 N N . LEU A 1 134 ? -1.541 7.928 2.492 1.00 98.19 134 LEU A N 1
ATOM 1033 C CA . LEU A 1 134 ? -2.154 8.257 3.776 1.00 98.19 134 LEU A CA 1
ATOM 1034 C C . LEU A 1 134 ? -1.117 8.891 4.723 1.00 98.19 134 LEU A C 1
ATOM 1036 O O . LEU A 1 134 ? 0.070 8.581 4.619 1.00 98.19 134 LEU A O 1
ATOM 1040 N N . PRO A 1 135 ? -1.540 9.762 5.650 1.00 97.69 135 PRO A N 1
ATOM 1041 C CA . PRO A 1 135 ? -0.704 10.202 6.756 1.00 97.69 135 PRO A CA 1
ATOM 1042 C C . PRO A 1 135 ? -0.156 9.029 7.569 1.00 97.69 135 PRO A C 1
ATOM 1044 O O . PRO A 1 135 ? -0.841 8.018 7.747 1.00 97.69 135 PRO A O 1
ATOM 1047 N N . ASP A 1 136 ? 1.049 9.193 8.107 1.00 97.38 136 ASP A N 1
ATOM 1048 C CA . ASP A 1 136 ? 1.610 8.265 9.087 1.00 97.38 136 ASP A CA 1
ATOM 1049 C C . ASP A 1 136 ? 0.734 8.233 10.354 1.00 97.38 136 ASP A C 1
ATOM 1051 O O . ASP A 1 136 ? 0.387 9.274 10.925 1.00 97.38 136 ASP A O 1
ATOM 1055 N N . GLY A 1 137 ? 0.345 7.036 10.797 1.00 97.31 137 GLY A N 1
ATOM 1056 C CA . GLY A 1 137 ? -0.497 6.852 11.973 1.00 97.31 137 GLY A CA 1
ATOM 1057 C C . GLY A 1 137 ? 0.255 6.974 13.297 1.00 97.31 137 GLY A C 1
ATOM 1058 O O . GLY A 1 137 ? -0.378 7.077 14.352 1.00 97.31 137 GLY A O 1
ATOM 1059 N N . GLY A 1 138 ? 1.585 6.971 13.267 1.00 96.19 138 GLY A N 1
ATOM 1060 C CA . GLY A 1 138 ? 2.444 6.847 14.432 1.00 96.19 138 GLY A CA 1
ATOM 1061 C C . GLY A 1 138 ? 2.313 5.483 15.113 1.00 96.19 138 GLY A C 1
ATOM 1062 O O . GLY A 1 138 ? 1.410 4.686 14.826 1.00 96.19 138 GLY A O 1
ATOM 1063 N N . HIS A 1 139 ? 3.210 5.229 16.073 1.00 95.75 139 HIS A N 1
ATOM 1064 C CA . HIS A 1 139 ? 3.373 3.903 16.684 1.00 95.75 139 HIS A CA 1
ATOM 1065 C C . HIS A 1 139 ? 2.049 3.255 17.092 1.00 95.75 139 HIS A C 1
ATOM 1067 O O . HIS A 1 139 ? 1.715 2.165 16.641 1.00 95.75 139 HIS A O 1
ATOM 1073 N N . SER A 1 140 ? 1.230 3.965 17.870 1.00 96.50 140 SER A N 1
ATOM 1074 C CA . SER A 1 140 ? -0.041 3.455 18.392 1.00 96.50 140 SER A CA 1
ATOM 1075 C C . SER A 1 140 ? -1.267 3.802 17.546 1.00 96.50 140 SER A C 1
ATOM 1077 O O . SER A 1 140 ? -2.389 3.460 17.928 1.00 96.50 140 SER A O 1
ATOM 1079 N N . GLY A 1 141 ? -1.087 4.462 16.403 1.00 97.44 141 GLY A N 1
ATOM 1080 C CA . GLY A 1 141 ? -2.175 4.905 15.531 1.00 97.44 141 GLY A CA 1
ATOM 1081 C C . GLY A 1 141 ? -2.850 6.183 16.028 1.00 97.44 141 GLY A C 1
ATOM 1082 O O . GLY A 1 141 ? -4.010 6.442 15.704 1.00 97.44 141 GLY A O 1
ATOM 1083 N N . GLN A 1 142 ? -2.157 6.960 16.856 1.00 97.06 142 GLN A N 1
ATOM 1084 C CA . GLN A 1 142 ? -2.625 8.229 17.402 1.00 97.06 142 GLN A CA 1
ATOM 1085 C C . GLN A 1 142 ? -2.738 9.329 16.336 1.00 97.06 142 GLN A C 1
ATOM 1087 O O . GLN A 1 142 ? -3.574 10.222 16.487 1.00 97.06 142 GLN A O 1
ATOM 1092 N N . GLY A 1 143 ? -1.957 9.226 15.257 1.00 97.12 143 GLY A N 1
ATOM 1093 C CA . GLY A 1 143 ? -1.805 10.233 14.214 1.00 97.12 143 GLY A CA 1
ATOM 1094 C C . GLY A 1 143 ? -0.961 11.427 14.666 1.00 97.12 143 GLY A C 1
ATOM 1095 O O . GLY A 1 143 ? -0.683 11.616 15.851 1.00 97.12 143 GLY A O 1
ATOM 1096 N N . TYR A 1 144 ? -0.583 12.273 13.713 1.00 97.19 144 TYR A N 1
ATOM 1097 C CA . TYR A 1 144 ? 0.185 13.487 13.985 1.00 97.19 144 TYR A CA 1
ATOM 1098 C C . TYR A 1 144 ? -0.665 14.745 13.821 1.00 97.19 144 TYR A C 1
ATOM 1100 O O . TYR A 1 144 ? -1.545 14.825 12.961 1.00 97.19 144 TYR A O 1
ATOM 1108 N N . ARG A 1 145 ? -0.363 15.783 14.613 1.00 96.62 145 ARG A N 1
ATOM 1109 C CA . ARG A 1 145 ? -1.090 17.066 14.577 1.00 96.62 145 ARG A CA 1
ATOM 1110 C C . ARG A 1 145 ? -1.067 17.716 13.192 1.00 96.62 145 ARG A C 1
ATOM 1112 O O . ARG A 1 145 ? -2.048 18.343 12.811 1.00 96.62 145 ARG A O 1
ATOM 1119 N N . ALA A 1 146 ? 0.030 17.547 12.454 1.00 95.12 146 ALA A N 1
ATOM 1120 C CA . ALA A 1 146 ? 0.173 18.033 11.083 1.00 95.12 146 ALA A CA 1
ATOM 1121 C C . ALA A 1 146 ? -0.900 17.481 10.125 1.00 95.12 146 ALA A C 1
ATOM 1123 O O . ALA A 1 146 ? -1.236 18.138 9.145 1.00 95.12 146 ALA A O 1
ATOM 1124 N N . HIS A 1 147 ? -1.471 16.318 10.446 1.00 96.06 147 HIS A N 1
ATOM 1125 C CA . HIS A 1 147 ? -2.483 15.618 9.657 1.00 96.06 147 HIS A CA 1
ATOM 1126 C C . HIS A 1 147 ? -3.799 15.472 10.429 1.00 96.06 147 HIS A C 1
ATOM 1128 O O . HIS A 1 147 ? -4.480 14.460 10.324 1.00 96.06 147 HIS A O 1
ATOM 1134 N N . ASN A 1 148 ? -4.142 16.458 11.268 1.00 96.69 148 ASN A N 1
ATOM 1135 C CA . ASN A 1 148 ? -5.381 16.478 12.057 1.00 96.69 148 ASN A CA 1
ATOM 1136 C C . ASN A 1 148 ? -5.586 15.240 12.951 1.00 96.69 148 ASN A C 1
ATOM 1138 O O . ASN A 1 148 ? -6.717 14.900 13.291 1.00 96.69 148 ASN A O 1
ATOM 1142 N N . MET A 1 149 ? -4.497 14.581 13.362 1.00 97.56 149 MET A N 1
ATOM 1143 C CA . MET A 1 149 ? -4.530 13.323 14.117 1.00 97.56 149 MET A CA 1
ATOM 1144 C C . MET A 1 149 ? -5.243 12.177 13.373 1.00 97.56 149 MET A C 1
ATOM 1146 O O . MET A 1 149 ? -5.700 11.227 14.014 1.00 97.56 149 MET A O 1
ATOM 1150 N N . GLU A 1 150 ? -5.369 12.256 12.048 1.00 98.38 150 GLU A N 1
ATOM 1151 C CA . GLU A 1 150 ? -5.896 11.170 11.226 1.00 98.38 150 GLU A CA 1
ATOM 1152 C C . GLU A 1 150 ? -4.897 10.006 11.188 1.00 98.38 150 GLU A C 1
ATOM 1154 O O . GLU A 1 150 ? -3.683 10.207 11.214 1.00 98.38 150 GLU A O 1
ATOM 1159 N N . SER A 1 151 ? -5.406 8.775 11.160 1.00 98.50 151 SER A N 1
ATOM 1160 C CA . SER A 1 151 ? -4.580 7.573 11.047 1.00 98.50 151 SER A CA 1
ATOM 1161 C C . SER A 1 151 ? -5.372 6.420 10.445 1.00 98.50 151 SER A C 1
ATOM 1163 O O . SER A 1 151 ? -6.604 6.359 10.557 1.00 98.50 151 SER A O 1
ATOM 1165 N N . LEU A 1 152 ? -4.662 5.461 9.847 1.00 98.44 152 LEU A N 1
ATOM 1166 C CA . LEU A 1 152 ? -5.282 4.265 9.285 1.00 98.44 152 LEU A CA 1
ATOM 1167 C C . LEU A 1 152 ? -5.993 3.435 10.366 1.00 98.44 152 LEU A C 1
ATOM 1169 O O . LEU A 1 152 ? -7.088 2.925 10.129 1.00 98.44 152 LEU A O 1
ATOM 1173 N N . LYS A 1 153 ? -5.428 3.361 11.582 1.00 98.38 153 LYS A N 1
ATOM 1174 C CA . LYS A 1 153 ? -6.071 2.710 12.736 1.00 98.38 153 LYS A CA 1
ATOM 1175 C C . LYS A 1 153 ? -7.431 3.330 13.049 1.00 98.38 153 LYS A C 1
ATOM 1177 O O . LYS A 1 153 ? -8.403 2.590 13.170 1.00 98.38 153 LYS A O 1
ATOM 1182 N N . LYS A 1 154 ? -7.514 4.660 13.153 1.00 98.69 154 LYS A N 1
ATOM 1183 C CA . LYS A 1 154 ? -8.766 5.361 13.475 1.00 98.69 154 LYS A CA 1
ATOM 1184 C C . LYS A 1 154 ? -9.819 5.192 12.391 1.00 98.69 154 LYS A C 1
ATOM 1186 O O . LYS A 1 154 ? -10.999 5.061 12.714 1.00 98.69 154 LYS A O 1
ATOM 1191 N N . LEU A 1 155 ? -9.402 5.179 11.123 1.00 98.81 155 LEU A N 1
ATOM 1192 C CA . LEU A 1 155 ? -10.299 4.898 10.004 1.00 98.81 155 LEU A CA 1
ATOM 1193 C C . LEU A 1 155 ? -10.855 3.475 10.108 1.00 98.81 155 LEU A C 1
ATOM 1195 O O . LEU A 1 155 ? -12.060 3.266 10.006 1.00 98.81 155 LEU A O 1
ATOM 1199 N N . TYR A 1 156 ? -9.978 2.501 10.356 1.00 98.69 156 TYR A N 1
ATOM 1200 C CA . TYR A 1 156 ? -10.341 1.091 10.454 1.00 98.69 156 TYR A CA 1
ATOM 1201 C C . TYR A 1 156 ? -11.287 0.794 11.625 1.00 98.69 156 TYR A C 1
ATOM 1203 O O . TYR A 1 156 ? -12.215 0.003 11.484 1.00 98.69 156 TYR A O 1
ATOM 1211 N N . THR A 1 157 ? -11.085 1.438 12.777 1.00 97.94 157 THR A N 1
ATOM 1212 C CA . THR A 1 157 ? -11.948 1.267 13.958 1.00 97.94 157 THR A CA 1
ATOM 1213 C C . THR A 1 157 ? -13.203 2.140 13.933 1.00 97.94 157 THR A C 1
ATOM 1215 O O . THR A 1 157 ? -14.007 2.059 14.859 1.00 97.94 157 THR A O 1
ATOM 1218 N N . GLY A 1 158 ? -13.376 2.986 12.913 1.00 98.38 158 GLY A N 1
ATOM 1219 C CA . GLY A 1 158 ? -14.518 3.894 12.784 1.00 98.38 158 GLY A CA 1
ATOM 1220 C C . GLY A 1 158 ? -14.490 5.108 13.719 1.00 98.38 158 GLY A C 1
ATOM 1221 O O . GLY A 1 158 ? -15.516 5.766 13.883 1.00 98.38 158 GLY A O 1
ATOM 1222 N N . GLU A 1 159 ? -13.343 5.427 14.328 1.00 98.44 159 GLU A N 1
ATOM 1223 C CA . GLU A 1 159 ? -13.170 6.653 15.126 1.00 98.44 159 GLU A CA 1
ATOM 1224 C C . GLU A 1 159 ? -13.222 7.900 14.229 1.00 98.44 159 GLU A C 1
ATOM 1226 O O . GLU A 1 159 ? -13.784 8.926 14.611 1.00 98.44 159 GLU A O 1
ATOM 1231 N N . ILE A 1 160 ? -12.701 7.787 13.003 1.00 98.75 160 ILE A N 1
ATOM 1232 C CA . ILE A 1 160 ? -12.876 8.776 11.935 1.00 98.75 160 ILE A CA 1
ATOM 1233 C C . ILE A 1 160 ? -13.598 8.132 10.751 1.00 98.75 160 ILE A C 1
ATOM 1235 O O . ILE A 1 160 ? -13.432 6.947 10.469 1.00 98.75 160 ILE A O 1
ATOM 1239 N N . LYS A 1 161 ? -14.401 8.925 10.034 1.00 98.69 161 LYS A N 1
ATOM 1240 C CA . LYS A 1 161 ? -15.139 8.454 8.847 1.00 98.69 161 LYS A CA 1
ATOM 1241 C C . LYS A 1 161 ? -14.307 8.500 7.569 1.00 98.69 161 LYS A C 1
ATOM 1243 O O . LYS A 1 161 ? -14.611 7.795 6.609 1.00 98.69 161 LYS A O 1
ATOM 1248 N N . SER A 1 162 ? -13.297 9.360 7.549 1.00 98.62 162 SER A N 1
ATOM 1249 C CA . SER A 1 162 ? -12.448 9.577 6.391 1.00 98.62 162 SER A CA 1
ATOM 1250 C C . SER A 1 162 ? -11.044 10.002 6.795 1.00 98.62 162 SER A C 1
ATOM 1252 O O . SER A 1 162 ? -10.859 10.550 7.877 1.00 98.62 162 SER A O 1
ATOM 1254 N N . ILE A 1 163 ? -10.095 9.777 5.893 1.00 98.69 163 ILE A N 1
ATOM 1255 C CA . ILE A 1 163 ? -8.693 10.179 5.988 1.00 98.69 163 ILE A CA 1
ATOM 1256 C C . ILE A 1 163 ? -8.273 10.853 4.680 1.00 98.69 163 ILE A C 1
ATOM 1258 O O . ILE A 1 163 ? -8.675 10.414 3.600 1.00 98.69 163 ILE A O 1
ATOM 1262 N N . THR A 1 164 ? -7.492 11.921 4.755 1.00 97.94 164 THR A N 1
ATOM 1263 C CA . THR A 1 164 ? -7.032 12.682 3.588 1.00 97.94 164 THR A CA 1
ATOM 1264 C C . THR A 1 164 ? -5.556 12.417 3.339 1.00 97.94 164 THR A C 1
ATOM 1266 O O . THR A 1 164 ? -4.760 12.443 4.272 1.00 97.94 164 THR A O 1
ATOM 1269 N N . ALA A 1 165 ? -5.190 12.155 2.082 1.00 96.94 165 ALA A N 1
ATOM 1270 C CA . ALA A 1 165 ? -3.801 11.967 1.678 1.00 96.94 165 ALA A CA 1
ATOM 1271 C C . ALA A 1 165 ? -2.937 13.158 2.120 1.00 96.94 165 ALA A C 1
ATOM 1273 O O . ALA A 1 165 ? -3.403 14.301 2.109 1.00 96.94 165 ALA A O 1
ATOM 1274 N N . PHE A 1 166 ? -1.673 12.914 2.478 1.00 94.56 166 PHE A N 1
ATOM 1275 C CA . PHE A 1 166 ? -0.803 13.957 3.044 1.00 94.56 166 PHE A CA 1
ATOM 1276 C C . PHE A 1 166 ? -0.575 15.143 2.085 1.00 94.56 166 PHE A C 1
ATOM 1278 O O . PHE A 1 166 ? -0.270 16.248 2.529 1.00 94.56 166 PHE A O 1
ATOM 1285 N N . ASP A 1 167 ? -0.725 14.914 0.778 1.00 93.56 167 ASP A N 1
ATOM 1286 C CA . ASP A 1 167 ? -0.597 15.906 -0.292 1.00 93.56 167 ASP A CA 1
ATOM 1287 C C . ASP A 1 167 ? -1.942 16.531 -0.715 1.00 93.56 167 ASP A C 1
ATOM 1289 O O . ASP A 1 167 ? -1.988 17.330 -1.649 1.00 93.56 167 ASP A O 1
ATOM 1293 N N . GLY A 1 168 ? -3.043 16.169 -0.049 1.00 94.25 168 GLY A N 1
ATOM 1294 C CA . GLY A 1 168 ? -4.393 16.650 -0.347 1.00 94.25 168 GLY A CA 1
ATOM 1295 C C . GLY A 1 168 ? -4.995 16.105 -1.646 1.00 94.25 168 GLY A C 1
ATOM 1296 O O . GLY A 1 168 ? -6.062 16.563 -2.051 1.00 94.25 168 GLY A O 1
ATOM 1297 N N . SER A 1 169 ? -4.348 15.140 -2.307 1.00 94.50 169 SER A N 1
ATOM 1298 C CA . SER A 1 169 ? -4.784 14.622 -3.613 1.00 94.50 169 SER A CA 1
ATOM 1299 C C . SER A 1 169 ? -6.115 13.865 -3.570 1.00 94.50 169 SER A C 1
ATOM 1301 O O . SER A 1 169 ? -6.844 13.836 -4.563 1.00 94.50 169 SER A O 1
ATOM 1303 N N . ALA A 1 170 ? -6.446 13.255 -2.430 1.00 96.81 170 ALA A N 1
ATOM 1304 C CA . ALA A 1 170 ? -7.659 12.473 -2.257 1.00 96.81 170 ALA A CA 1
ATOM 1305 C C . ALA A 1 170 ? -8.061 12.338 -0.783 1.00 96.81 170 ALA A C 1
ATOM 1307 O O . ALA A 1 170 ? -7.223 12.351 0.117 1.00 96.81 170 ALA A O 1
ATOM 1308 N N . THR A 1 171 ? -9.356 12.118 -0.560 1.00 98.12 171 THR A N 1
ATOM 1309 C CA . THR A 1 171 ? -9.919 11.695 0.728 1.00 98.12 171 THR A CA 1
ATOM 1310 C C . THR A 1 171 ? -10.560 10.316 0.574 1.00 98.12 171 THR A C 1
ATOM 1312 O O . THR A 1 171 ? -11.290 10.049 -0.394 1.00 98.12 171 THR A O 1
ATOM 1315 N N . TYR A 1 172 ? -10.297 9.441 1.541 1.00 98.62 172 TYR A N 1
ATOM 1316 C CA . TYR A 1 172 ? -10.689 8.037 1.554 1.00 98.62 172 TYR A CA 1
ATOM 1317 C C . TYR A 1 172 ? -11.582 7.735 2.752 1.00 98.62 172 TYR A C 1
ATOM 1319 O O . TYR A 1 172 ? -11.364 8.244 3.844 1.00 98.62 172 TYR A O 1
ATOM 1327 N N . THR A 1 173 ? -12.583 6.887 2.539 1.00 98.75 173 THR A N 1
ATOM 1328 C CA . THR A 1 173 ? -13.305 6.174 3.599 1.00 98.75 173 THR A CA 1
ATOM 1329 C C . THR A 1 173 ? -12.674 4.787 3.711 1.00 98.75 173 THR A C 1
ATOM 1331 O O . THR A 1 173 ? -11.872 4.413 2.850 1.00 98.75 173 THR A O 1
ATOM 1334 N N . LEU A 1 174 ? -13.038 3.996 4.724 1.00 98.75 174 LEU A N 1
ATOM 1335 C CA . LEU A 1 174 ? -12.571 2.608 4.796 1.00 98.75 174 LEU A CA 1
ATOM 1336 C C . LEU A 1 174 ? -12.984 1.806 3.549 1.00 98.75 174 LEU A C 1
ATOM 1338 O O . LEU A 1 174 ? -12.166 1.068 3.007 1.00 98.75 174 LEU A O 1
ATOM 1342 N N . ASP A 1 175 ? -14.208 2.014 3.060 1.00 98.50 175 ASP A N 1
ATOM 1343 C CA . ASP A 1 175 ? -14.715 1.341 1.860 1.00 98.50 175 ASP A CA 1
ATOM 1344 C C . ASP A 1 175 ? -13.902 1.708 0.617 1.00 98.50 175 ASP A C 1
ATOM 1346 O O . ASP A 1 175 ? -13.548 0.823 -0.151 1.00 98.50 175 ASP A O 1
ATOM 1350 N N . HIS A 1 176 ? -13.497 2.977 0.458 1.00 98.50 176 HIS A N 1
ATOM 1351 C CA . HIS A 1 176 ? -12.600 3.358 -0.638 1.00 98.50 176 HIS A CA 1
ATOM 1352 C C . HIS A 1 176 ? -11.269 2.593 -0.581 1.00 98.50 176 HIS A C 1
ATOM 1354 O O . HIS A 1 176 ? -10.774 2.161 -1.617 1.00 98.50 176 HIS A O 1
ATOM 1360 N N . VAL A 1 177 ? -10.678 2.429 0.609 1.00 98.69 177 VAL A N 1
ATOM 1361 C CA . VAL A 1 177 ? -9.411 1.691 0.762 1.00 98.69 177 VAL A CA 1
ATOM 1362 C C . VAL A 1 177 ? -9.603 0.208 0.432 1.00 98.69 177 VAL A C 1
ATOM 1364 O O . VAL A 1 177 ? -8.778 -0.366 -0.276 1.00 98.69 177 VAL A O 1
ATOM 1367 N N . LYS A 1 178 ? -10.697 -0.405 0.901 1.00 98.75 178 LYS A N 1
ATOM 1368 C CA . LYS A 1 178 ? -11.025 -1.808 0.607 1.00 98.75 178 LYS A CA 1
ATOM 1369 C C . LYS A 1 178 ? -11.275 -2.039 -0.883 1.00 98.75 178 LYS A C 1
ATOM 1371 O O . LYS A 1 178 ? -10.709 -2.973 -1.439 1.00 98.75 178 LYS A O 1
ATOM 1376 N N . GLU A 1 179 ? -12.023 -1.150 -1.530 1.00 98.31 179 GLU A N 1
ATOM 1377 C CA . GLU A 1 179 ? -12.295 -1.192 -2.970 1.00 98.31 179 GLU A CA 1
ATOM 1378 C C . GLU A 1 179 ? -11.007 -1.092 -3.796 1.00 98.31 179 GLU A C 1
ATOM 1380 O O . GLU A 1 179 ? -10.788 -1.875 -4.715 1.00 98.31 179 GLU A O 1
ATOM 1385 N N . ILE A 1 180 ? -10.100 -0.176 -3.437 1.00 98.44 180 ILE A N 1
ATOM 1386 C CA . ILE A 1 180 ? -8.793 -0.046 -4.100 1.00 98.44 180 ILE A CA 1
ATOM 1387 C C . ILE A 1 180 ? -8.023 -1.367 -4.047 1.00 98.44 180 ILE A C 1
ATOM 1389 O O . ILE A 1 180 ? -7.479 -1.811 -5.059 1.00 98.44 180 ILE A O 1
ATOM 1393 N N . ILE A 1 181 ? -7.976 -2.000 -2.873 1.00 98.69 181 ILE A N 1
ATOM 1394 C CA . ILE A 1 181 ? -7.293 -3.282 -2.694 1.00 98.69 181 ILE A CA 1
ATOM 1395 C C . ILE A 1 181 ? -7.996 -4.369 -3.511 1.00 98.69 181 ILE A C 1
ATOM 1397 O O . ILE A 1 181 ? -7.309 -5.128 -4.186 1.00 98.69 181 ILE A O 1
ATOM 1401 N N . ALA A 1 182 ? -9.331 -4.419 -3.513 1.00 98.38 182 ALA A N 1
ATOM 1402 C CA . ALA A 1 182 ? -10.102 -5.394 -4.283 1.00 98.38 182 ALA A CA 1
ATOM 1403 C C . ALA A 1 182 ? -9.788 -5.298 -5.783 1.00 98.38 182 ALA A C 1
ATOM 1405 O O . ALA A 1 182 ? -9.383 -6.291 -6.386 1.00 98.38 182 ALA A O 1
ATOM 1406 N N . VAL A 1 183 ? -9.837 -4.088 -6.354 1.00 97.69 183 VAL A N 1
ATOM 1407 C CA . VAL A 1 183 ? -9.493 -3.832 -7.764 1.00 97.69 183 VAL A CA 1
ATOM 1408 C C . VAL A 1 183 ? -8.048 -4.237 -8.071 1.00 97.69 183 VAL A C 1
ATOM 1410 O O . VAL A 1 183 ? -7.771 -4.809 -9.126 1.00 97.69 183 VAL A O 1
ATOM 1413 N N . ILE A 1 184 ? -7.109 -3.977 -7.154 1.00 97.75 184 ILE A N 1
ATOM 1414 C CA . ILE A 1 184 ? -5.712 -4.402 -7.313 1.00 97.75 184 ILE A CA 1
ATOM 1415 C C . ILE A 1 184 ? -5.594 -5.923 -7.324 1.00 97.75 184 ILE A C 1
ATOM 1417 O O . ILE A 1 184 ? -4.941 -6.468 -8.213 1.00 97.75 184 ILE A O 1
ATOM 1421 N N . LEU A 1 185 ? -6.215 -6.614 -6.369 1.00 97.75 185 LEU A N 1
ATOM 1422 C CA . LEU A 1 185 ? -6.156 -8.070 -6.274 1.00 97.75 185 LEU A CA 1
ATOM 1423 C C . LEU A 1 185 ? -6.812 -8.738 -7.491 1.00 97.75 185 LEU A C 1
ATOM 1425 O O . LEU A 1 185 ? -6.217 -9.649 -8.074 1.00 97.75 185 LEU A O 1
ATOM 1429 N N . GLU A 1 186 ? -7.974 -8.246 -7.924 1.00 96.25 186 GLU A N 1
ATOM 1430 C CA . GLU A 1 186 ? -8.690 -8.747 -9.099 1.00 96.25 186 GLU A CA 1
ATOM 1431 C C . GLU A 1 186 ? -7.914 -8.495 -10.396 1.00 96.25 186 GLU A C 1
ATOM 1433 O O . GLU A 1 186 ? -7.797 -9.390 -11.231 1.00 96.25 186 GLU A O 1
ATOM 1438 N N . GLY A 1 187 ? -7.340 -7.303 -10.574 1.00 95.69 187 GLY A N 1
ATOM 1439 C CA . GLY A 1 187 ? -6.623 -6.972 -11.802 1.00 95.69 187 GLY A CA 1
ATOM 1440 C C . GLY A 1 187 ? -5.245 -7.629 -11.891 1.00 95.69 187 GLY A C 1
ATOM 1441 O O . GLY A 1 187 ? -4.846 -8.101 -12.960 1.00 95.69 187 GLY A O 1
ATOM 1442 N N . ARG A 1 188 ? -4.512 -7.718 -10.775 1.00 96.62 188 ARG A N 1
ATOM 1443 C CA . ARG A 1 188 ? -3.182 -8.344 -10.738 1.00 96.62 188 ARG A CA 1
ATOM 1444 C C . ARG A 1 188 ? -3.245 -9.861 -10.737 1.00 96.62 188 ARG A C 1
ATOM 1446 O O . ARG A 1 188 ? -2.365 -10.484 -11.332 1.00 96.62 188 ARG A O 1
ATOM 1453 N N . ARG A 1 189 ? -4.246 -10.469 -10.089 1.00 96.75 189 ARG A N 1
ATOM 1454 C CA . ARG A 1 189 ? -4.360 -11.933 -9.926 1.00 96.75 189 ARG A CA 1
ATOM 1455 C C . ARG A 1 189 ? -3.029 -12.559 -9.508 1.00 96.75 189 ARG A C 1
ATOM 1457 O O . ARG A 1 189 ? -2.555 -13.509 -10.130 1.00 96.75 189 ARG A O 1
ATOM 1464 N N . ALA A 1 190 ? -2.369 -11.939 -8.533 1.00 97.81 190 ALA A N 1
ATOM 1465 C CA . ALA A 1 190 ? -1.058 -12.378 -8.084 1.00 97.81 190 ALA A CA 1
ATOM 1466 C C . ALA A 1 190 ? -1.134 -13.778 -7.472 1.00 97.81 190 ALA A C 1
ATOM 1468 O O . ALA A 1 190 ? -2.146 -14.153 -6.883 1.00 97.81 190 ALA A O 1
ATOM 1469 N N . ASN A 1 191 ? -0.066 -14.554 -7.623 1.00 98.12 191 ASN A N 1
ATOM 1470 C CA . ASN A 1 191 ? 0.053 -15.864 -6.997 1.00 98.12 191 ASN A CA 1
ATOM 1471 C C . ASN A 1 191 ? 0.302 -15.715 -5.494 1.00 98.12 191 ASN A C 1
ATOM 1473 O O . ASN A 1 191 ? -0.303 -16.439 -4.706 1.00 98.12 191 ASN 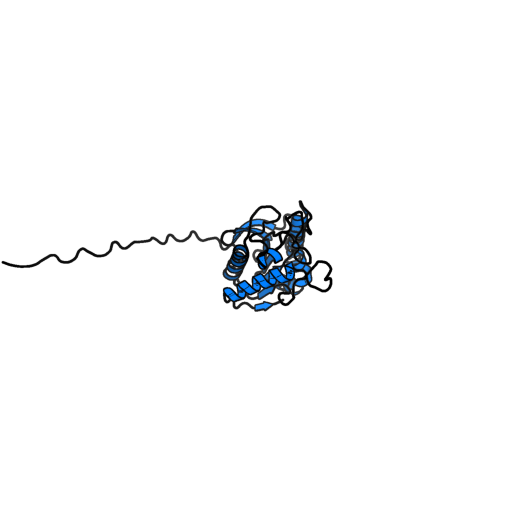A O 1
ATOM 1477 N N . ASP A 1 192 ? 1.128 -14.732 -5.127 1.00 98.44 192 ASP A N 1
ATOM 1478 C CA . ASP A 1 192 ? 1.554 -14.474 -3.758 1.00 98.44 192 ASP A CA 1
ATOM 1479 C C . ASP A 1 192 ? 1.148 -13.054 -3.318 1.00 98.44 192 ASP A C 1
ATOM 1481 O O . ASP A 1 192 ? 1.416 -12.057 -3.993 1.00 98.44 192 ASP A O 1
ATOM 1485 N N . ILE A 1 193 ? 0.488 -12.955 -2.167 1.00 98.62 193 ILE A N 1
ATOM 1486 C CA . ILE A 1 193 ? 0.113 -11.709 -1.498 1.00 98.62 193 ILE A CA 1
ATOM 1487 C C . ILE A 1 193 ? 0.909 -11.633 -0.199 1.00 98.62 193 ILE A C 1
ATOM 1489 O O . ILE A 1 193 ? 0.776 -12.474 0.692 1.00 98.62 193 ILE A O 1
ATOM 1493 N N . ARG A 1 194 ? 1.745 -10.607 -0.087 1.00 98.50 194 ARG A N 1
ATOM 1494 C CA . ARG A 1 194 ? 2.640 -10.389 1.047 1.00 98.50 194 ARG A CA 1
ATOM 1495 C C . ARG A 1 194 ? 2.086 -9.246 1.886 1.00 98.50 194 ARG A C 1
ATOM 1497 O O . ARG A 1 194 ? 1.845 -8.157 1.361 1.00 98.50 194 ARG A O 1
ATOM 1504 N N . VAL A 1 195 ? 1.834 -9.516 3.162 1.00 98.50 195 VAL A N 1
ATOM 1505 C CA . VAL A 1 195 ? 1.278 -8.555 4.126 1.00 98.50 195 VAL A CA 1
ATOM 1506 C C . VAL A 1 195 ? 2.141 -8.513 5.376 1.00 98.50 195 VAL A C 1
ATOM 1508 O O . VAL A 1 195 ? 2.740 -9.513 5.740 1.00 98.50 195 VAL A O 1
ATOM 1511 N N . LEU A 1 196 ? 2.151 -7.394 6.093 1.00 97.75 196 LEU A N 1
ATOM 1512 C CA . LEU A 1 196 ? 2.848 -7.296 7.375 1.00 97.75 196 LEU A CA 1
ATOM 1513 C C . LEU A 1 196 ? 2.102 -8.083 8.478 1.00 97.75 196 LEU A C 1
ATOM 1515 O O . LEU A 1 196 ? 1.245 -8.939 8.227 1.00 97.75 196 LEU A O 1
ATOM 1519 N N . ASN A 1 197 ? 2.434 -7.815 9.738 1.00 95.06 197 ASN A N 1
ATOM 1520 C CA . ASN A 1 197 ? 1.975 -8.572 10.899 1.00 95.06 197 ASN A CA 1
ATOM 1521 C C . ASN A 1 197 ? 0.476 -8.392 11.229 1.00 95.06 197 ASN A C 1
ATOM 1523 O O . ASN A 1 197 ? 0.082 -7.718 12.181 1.00 95.06 197 ASN A O 1
ATOM 1527 N N . HIS A 1 198 ? -0.391 -9.068 10.479 1.00 94.00 198 HIS A N 1
ATOM 1528 C CA . HIS A 1 198 ? -1.844 -9.040 10.674 1.00 94.00 198 HIS A CA 1
ATOM 1529 C C . HIS A 1 198 ? -2.321 -9.707 11.978 1.00 94.00 198 HIS A C 1
ATOM 1531 O O . HIS A 1 198 ? -3.450 -9.468 12.413 1.00 94.00 198 HIS A O 1
ATOM 1537 N N . LYS A 1 199 ? -1.502 -10.571 12.597 1.00 94.19 199 LYS A N 1
ATOM 1538 C CA . LYS A 1 199 ? -1.879 -11.339 13.800 1.00 94.19 199 LYS A CA 1
ATOM 1539 C C . LYS A 1 199 ? -1.702 -10.547 15.089 1.00 94.19 199 LYS A C 1
ATOM 1541 O O . LYS A 1 199 ? -2.316 -10.891 16.098 1.00 94.19 199 LYS A O 1
ATOM 1546 N N . ALA A 1 200 ? -0.880 -9.503 15.069 1.00 94.62 200 ALA A N 1
ATOM 1547 C CA . ALA A 1 200 ? -0.626 -8.697 16.248 1.00 94.62 200 ALA A CA 1
ATOM 1548 C C . ALA A 1 200 ? -1.827 -7.823 16.649 1.00 94.62 200 ALA A C 1
ATOM 1550 O O . ALA A 1 200 ? -2.792 -7.581 15.906 1.00 94.62 200 ALA A O 1
ATOM 1551 N N . ILE A 1 201 ? -1.765 -7.357 17.893 1.00 92.94 201 ILE A N 1
ATOM 1552 C CA . ILE A 1 201 ? -2.713 -6.413 18.474 1.00 92.94 201 ILE A CA 1
ATOM 1553 C C . ILE A 1 201 ? -2.060 -5.027 18.407 1.00 92.94 201 ILE A C 1
ATOM 1555 O O . ILE A 1 201 ? -0.935 -4.892 18.883 1.00 92.94 201 ILE A O 1
ATOM 1559 N N . PRO A 1 202 ? -2.728 -4.008 17.830 1.00 91.56 202 PRO A N 1
ATOM 1560 C CA . PRO A 1 202 ? -2.168 -2.664 17.765 1.00 91.56 202 PRO A CA 1
ATOM 1561 C C . PRO A 1 202 ? -1.855 -2.106 19.156 1.00 91.56 202 PRO A C 1
ATOM 1563 O O . PRO A 1 202 ? -2.629 -2.365 20.088 1.00 91.56 202 PRO A O 1
ATOM 1566 N N . PRO A 1 203 ? -0.808 -1.274 19.293 1.00 93.12 203 PRO A N 1
ATOM 1567 C CA . PRO A 1 203 ? -0.454 -0.689 20.576 1.00 93.12 203 PRO A CA 1
ATOM 1568 C C . PRO A 1 203 ? -1.614 0.152 21.112 1.00 93.12 203 PRO A C 1
ATOM 1570 O O . PRO A 1 203 ? -2.346 0.808 20.354 1.00 93.12 203 PRO A O 1
ATOM 1573 N N . ARG A 1 204 ? -1.791 0.153 22.437 1.00 89.00 204 ARG A N 1
ATOM 1574 C CA . ARG A 1 204 ? -2.808 0.996 23.093 1.00 89.00 204 ARG A CA 1
ATOM 1575 C C . ARG A 1 204 ? -2.365 2.451 23.212 1.00 89.00 204 ARG A C 1
ATOM 1577 O O . ARG A 1 204 ? -3.213 3.334 23.225 1.00 89.00 204 ARG A O 1
ATOM 1584 N N . ASN A 1 205 ? -1.062 2.679 23.330 1.00 91.31 205 ASN A N 1
ATOM 1585 C CA . ASN A 1 205 ? -0.429 3.988 23.419 1.00 91.31 205 ASN A CA 1
ATOM 1586 C C . ASN A 1 205 ? 1.029 3.885 22.940 1.00 91.31 205 ASN A C 1
ATOM 1588 O O . ASN A 1 205 ? 1.524 2.791 22.672 1.00 91.31 205 ASN A O 1
ATOM 1592 N N . GLU A 1 206 ? 1.703 5.026 22.829 1.00 87.25 206 GLU A N 1
ATOM 1593 C CA . GLU A 1 206 ? 3.073 5.121 22.311 1.00 87.25 206 GLU A CA 1
ATOM 1594 C C . GLU A 1 206 ? 4.135 4.450 23.200 1.00 87.25 206 GLU A C 1
ATOM 1596 O O . GLU A 1 206 ? 5.228 4.169 22.722 1.00 87.25 206 GLU A O 1
ATOM 1601 N N . LEU A 1 207 ? 3.837 4.177 24.477 1.00 88.94 207 LEU A N 1
ATOM 1602 C CA . LEU A 1 207 ? 4.795 3.604 25.433 1.00 88.94 207 LEU A CA 1
ATOM 1603 C C . LEU 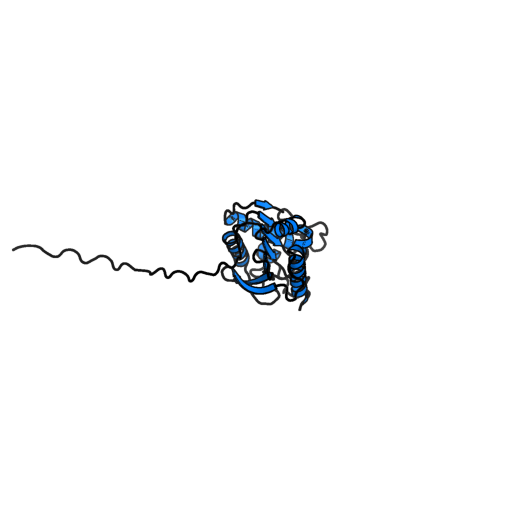A 1 207 ? 4.909 2.077 25.332 1.00 88.94 207 LEU A C 1
ATOM 1605 O O . LEU A 1 207 ? 5.770 1.477 25.976 1.00 88.94 207 LEU A O 1
ATOM 1609 N N . ASP A 1 208 ? 4.043 1.435 24.551 1.00 89.06 208 ASP A N 1
ATOM 1610 C CA . ASP A 1 208 ? 4.053 -0.010 24.344 1.00 89.06 208 ASP A CA 1
ATOM 1611 C C . ASP A 1 208 ? 5.131 -0.403 23.319 1.00 89.06 208 ASP A C 1
ATOM 1613 O O . ASP A 1 208 ? 4.859 -0.689 22.153 1.00 89.06 208 ASP A O 1
ATOM 1617 N N . ALA A 1 209 ? 6.389 -0.352 23.761 1.00 82.38 209 ALA A N 1
ATOM 1618 C CA . ALA A 1 209 ? 7.572 -0.521 22.916 1.00 82.38 209 ALA A CA 1
ATOM 1619 C C . ALA A 1 209 ? 7.749 -1.940 22.343 1.00 82.38 209 ALA A C 1
ATOM 1621 O O . ALA A 1 209 ? 8.518 -2.123 21.404 1.00 82.38 209 ALA A O 1
ATOM 1622 N N . ASN A 1 210 ? 7.062 -2.939 22.906 1.00 87.94 210 ASN A N 1
ATOM 1623 C CA . ASN A 1 210 ? 7.127 -4.325 22.431 1.00 87.94 210 ASN A CA 1
ATOM 1624 C C . ASN A 1 210 ? 6.046 -4.641 21.390 1.00 87.94 210 ASN A C 1
ATOM 1626 O O . ASN A 1 210 ? 6.082 -5.707 20.774 1.00 87.94 210 ASN A O 1
ATOM 1630 N N . ALA A 1 211 ? 5.061 -3.757 21.230 1.00 92.44 211 ALA A N 1
ATOM 1631 C CA . ALA A 1 211 ? 4.041 -3.905 20.212 1.00 92.44 211 ALA A CA 1
ATOM 1632 C C . ALA A 1 211 ? 4.590 -3.494 18.842 1.00 92.44 211 ALA A C 1
ATOM 1634 O O . ALA A 1 211 ? 5.425 -2.601 18.728 1.00 92.44 211 ALA A O 1
ATOM 1635 N N . ASP A 1 212 ? 4.096 -4.153 17.800 1.00 95.19 212 ASP A N 1
ATOM 1636 C CA . ASP A 1 212 ? 4.390 -3.775 16.421 1.00 95.19 212 ASP A CA 1
ATOM 1637 C C . ASP A 1 212 ? 3.665 -2.468 16.057 1.00 95.19 212 ASP A C 1
ATOM 1639 O O . ASP A 1 212 ? 2.672 -2.089 16.691 1.00 95.19 212 ASP A O 1
ATOM 1643 N N . HIS A 1 213 ? 4.151 -1.778 15.030 1.00 96.38 213 HIS A N 1
ATOM 1644 C CA . HIS A 1 213 ? 3.605 -0.503 14.590 1.00 96.38 213 HIS A CA 1
ATOM 1645 C C . HIS A 1 213 ? 2.141 -0.656 14.158 1.00 96.38 213 HIS A C 1
ATOM 1647 O O . HIS A 1 213 ? 1.767 -1.590 13.442 1.00 96.38 213 HIS A O 1
ATOM 1653 N N . SER A 1 214 ? 1.284 0.285 14.557 1.00 97.75 214 SER A N 1
ATOM 1654 C CA . SER A 1 214 ? -0.149 0.208 14.267 1.00 97.75 214 SER A CA 1
ATOM 1655 C C . SER A 1 214 ? -0.447 0.111 12.768 1.00 97.75 214 SER A C 1
ATOM 1657 O O . SER A 1 214 ? -1.254 -0.727 12.371 1.00 97.75 214 SER A O 1
ATOM 1659 N N . ASP A 1 215 ? 0.238 0.897 11.934 1.00 98.19 215 ASP A N 1
ATOM 1660 C CA . ASP A 1 215 ? 0.039 0.862 10.484 1.00 98.19 215 ASP A CA 1
ATOM 1661 C C . ASP A 1 215 ? 0.442 -0.487 9.871 1.00 98.19 215 ASP A C 1
ATOM 1663 O O . ASP A 1 215 ? -0.256 -0.948 8.968 1.00 98.19 215 ASP A O 1
ATOM 1667 N N . HIS A 1 216 ? 1.472 -1.177 10.389 1.00 98.19 216 H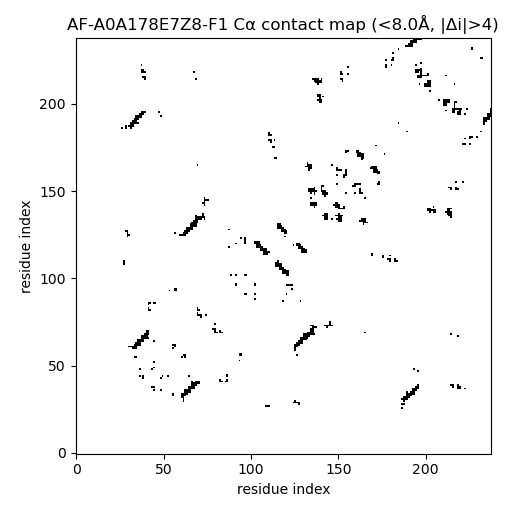IS A N 1
ATOM 1668 C CA . HIS A 1 216 ? 1.837 -2.531 9.937 1.00 98.19 216 HIS A CA 1
ATOM 1669 C C . HIS A 1 216 ? 0.671 -3.498 10.150 1.00 98.19 216 HIS A C 1
ATOM 1671 O O . HIS A 1 216 ? 0.262 -4.233 9.253 1.00 98.19 216 HIS A O 1
ATOM 1677 N N . ILE A 1 217 ? 0.098 -3.458 11.352 1.00 98.38 217 ILE A N 1
ATOM 1678 C CA . ILE A 1 217 ? -0.969 -4.367 11.759 1.00 98.38 217 ILE A CA 1
ATOM 1679 C C . ILE A 1 217 ? -2.263 -4.056 11.005 1.00 98.38 217 ILE A C 1
ATOM 1681 O O . ILE A 1 217 ? -2.938 -4.966 10.521 1.00 98.38 217 ILE A O 1
ATOM 1685 N N . ILE A 1 218 ? -2.653 -2.781 10.941 1.00 98.62 218 ILE A N 1
ATOM 1686 C CA . ILE A 1 218 ? -3.948 -2.380 10.388 1.00 98.62 218 ILE A CA 1
ATOM 1687 C C . ILE A 1 218 ? -3.960 -2.499 8.864 1.00 98.62 218 ILE A C 1
ATOM 1689 O O . ILE A 1 218 ? -4.935 -3.023 8.329 1.00 98.62 218 ILE A O 1
ATOM 1693 N N . SER A 1 219 ? -2.896 -2.091 8.165 1.00 98.69 219 SER A N 1
ATOM 1694 C CA . SER A 1 219 ? -2.809 -2.282 6.709 1.00 98.69 219 SER A CA 1
ATOM 1695 C C . SER A 1 219 ? -2.945 -3.761 6.332 1.00 98.69 219 SER A C 1
ATOM 1697 O O . SER A 1 219 ? -3.782 -4.112 5.500 1.00 98.69 219 SER A O 1
ATOM 1699 N N . ALA A 1 220 ? -2.227 -4.647 7.028 1.00 98.62 220 ALA A N 1
ATOM 1700 C CA . ALA A 1 220 ? -2.293 -6.087 6.806 1.00 98.62 220 ALA A CA 1
ATOM 1701 C C . ALA A 1 220 ? -3.687 -6.674 7.106 1.00 98.62 220 ALA A C 1
ATOM 1703 O O . ALA A 1 220 ? -4.177 -7.519 6.356 1.00 98.62 220 ALA A O 1
ATOM 1704 N N . LYS A 1 221 ? -4.367 -6.203 8.162 1.00 98.62 221 LYS A N 1
ATOM 1705 C CA . LYS A 1 221 ? -5.751 -6.606 8.472 1.00 98.62 221 LYS A CA 1
ATOM 1706 C C . LYS A 1 221 ? -6.743 -6.176 7.396 1.00 98.62 221 LYS A C 1
ATOM 1708 O O . LYS A 1 221 ? -7.582 -6.983 7.016 1.00 98.62 221 LYS A O 1
ATOM 1713 N N . ILE A 1 222 ? -6.626 -4.956 6.871 1.00 98.81 222 ILE A N 1
ATOM 1714 C CA . ILE A 1 222 ? -7.498 -4.478 5.788 1.00 98.81 222 ILE A CA 1
ATOM 1715 C C . ILE A 1 222 ? -7.322 -5.342 4.537 1.00 98.81 222 ILE A C 1
ATOM 1717 O O . ILE A 1 222 ? -8.315 -5.724 3.924 1.00 98.81 222 ILE A O 1
ATOM 1721 N N . VAL A 1 223 ? -6.084 -5.693 4.175 1.00 98.81 223 VAL A N 1
ATOM 1722 C CA . VAL A 1 223 ? -5.836 -6.584 3.031 1.00 98.81 223 VAL A CA 1
ATOM 1723 C C . VAL A 1 223 ? -6.480 -7.953 3.258 1.00 98.81 223 VAL A C 1
ATOM 1725 O O . VAL A 1 223 ? -7.133 -8.469 2.355 1.00 98.81 223 VAL A O 1
ATOM 1728 N N . LEU A 1 224 ? -6.366 -8.526 4.461 1.00 98.44 224 LEU A N 1
ATOM 1729 C CA . LEU A 1 224 ? -7.006 -9.806 4.777 1.00 98.44 224 LEU A CA 1
ATOM 1730 C C . LEU A 1 224 ? -8.534 -9.753 4.784 1.00 98.44 224 LEU A C 1
ATOM 1732 O O . LEU A 1 224 ? -9.166 -10.717 4.352 1.00 98.44 224 LEU A O 1
ATOM 1736 N N . ASP A 1 225 ? -9.125 -8.653 5.249 1.00 98.50 225 ASP A N 1
ATOM 1737 C CA . ASP A 1 225 ? -10.569 -8.436 5.155 1.00 98.50 225 ASP A CA 1
ATOM 1738 C C . ASP A 1 225 ? -11.034 -8.539 3.698 1.00 98.50 225 ASP A C 1
ATOM 1740 O O . ASP A 1 225 ? -12.024 -9.216 3.430 1.00 98.50 225 ASP A O 1
ATOM 1744 N N . VAL A 1 226 ? -10.300 -7.911 2.772 1.00 98.75 226 VAL A N 1
ATOM 1745 C CA . VAL A 1 226 ? -10.617 -7.912 1.335 1.00 98.75 226 VAL A CA 1
ATOM 1746 C C . VAL A 1 226 ? -10.355 -9.276 0.703 1.00 98.75 226 VAL A C 1
ATOM 1748 O O . VAL A 1 226 ? -11.214 -9.802 0.007 1.00 98.75 226 VAL A O 1
ATOM 1751 N N . VAL A 1 227 ? -9.214 -9.911 0.992 1.00 98.50 227 VAL A N 1
ATOM 1752 C CA . VAL A 1 227 ? -8.931 -11.287 0.537 1.00 98.50 227 VAL A CA 1
ATOM 1753 C C . VAL A 1 227 ? -10.080 -12.223 0.913 1.00 98.50 227 VAL A C 1
ATOM 1755 O O . VAL A 1 227 ? -10.510 -13.041 0.100 1.00 98.50 227 VAL A O 1
ATOM 1758 N N . LYS A 1 228 ? -10.598 -12.086 2.138 1.00 98.12 228 LYS A N 1
ATOM 1759 C CA . LYS A 1 228 ? -11.715 -12.884 2.632 1.00 98.12 228 LYS A CA 1
ATOM 1760 C C . LYS A 1 228 ? -13.049 -12.502 1.986 1.00 98.12 228 LYS A C 1
ATOM 1762 O O . LYS A 1 228 ? -13.804 -13.412 1.660 1.00 98.12 228 LYS A O 1
ATOM 1767 N N . SER A 1 229 ? -13.370 -11.214 1.837 1.00 98.12 229 SER A N 1
ATOM 1768 C CA . SER A 1 229 ? -14.651 -10.785 1.249 1.00 98.12 229 SER A CA 1
ATOM 1769 C C . SER A 1 229 ? -14.760 -11.156 -0.226 1.00 98.12 229 SER A C 1
ATOM 1771 O O . SER A 1 229 ? -15.807 -11.638 -0.652 1.00 98.12 229 SER A O 1
ATOM 1773 N N . GLU A 1 230 ? -13.658 -11.026 -0.964 1.00 97.50 230 GLU A N 1
ATOM 1774 C CA . GLU A 1 230 ? -13.590 -11.292 -2.402 1.00 97.50 230 GLU A CA 1
ATOM 1775 C C . GLU A 1 230 ? -13.272 -12.760 -2.732 1.00 97.50 230 GLU A C 1
ATOM 1777 O O . GLU A 1 230 ? -13.180 -13.132 -3.899 1.00 97.50 230 GLU A O 1
ATOM 1782 N N . ASN A 1 231 ? -13.118 -13.625 -1.720 1.00 96.94 231 ASN A N 1
ATOM 1783 C CA . ASN A 1 231 ? -12.745 -15.039 -1.873 1.00 96.94 231 ASN A CA 1
ATOM 1784 C C . ASN A 1 231 ? -11.473 -15.246 -2.723 1.00 96.94 231 ASN A C 1
ATOM 1786 O O . ASN A 1 231 ? -11.403 -16.157 -3.552 1.00 96.94 231 ASN A O 1
ATOM 1790 N N . ILE A 1 232 ? -10.458 -14.404 -2.517 1.00 96.50 232 ILE A N 1
ATOM 1791 C CA . ILE A 1 232 ? -9.181 -14.497 -3.231 1.00 96.50 232 ILE A CA 1
ATOM 1792 C C . ILE A 1 232 ? -8.450 -15.777 -2.809 1.00 96.50 232 ILE A C 1
ATOM 1794 O O . ILE A 1 232 ? -8.227 -16.020 -1.624 1.00 96.50 232 ILE A O 1
ATOM 1798 N N . THR A 1 233 ? -8.050 -16.593 -3.786 1.00 94.25 233 THR A N 1
ATOM 1799 C CA . THR A 1 233 ? -7.412 -17.905 -3.558 1.00 94.25 233 THR A CA 1
ATOM 1800 C C . THR A 1 233 ? -5.882 -17.872 -3.613 1.00 94.25 233 THR A C 1
ATOM 1802 O O . THR A 1 233 ? -5.249 -18.926 -3.616 1.00 94.25 233 THR A O 1
ATOM 1805 N N . SER A 1 234 ? -5.281 -16.688 -3.728 1.00 95.44 234 SER A N 1
ATOM 1806 C CA . SER A 1 234 ? -3.827 -16.497 -3.744 1.00 95.44 234 SER A CA 1
ATOM 1807 C C . SER A 1 234 ? -3.187 -16.881 -2.408 1.00 95.44 234 SER A C 1
ATOM 1809 O O . SER A 1 234 ? -3.823 -16.816 -1.354 1.00 95.44 234 SER A O 1
ATOM 1811 N N . ASN A 1 235 ? -1.902 -17.234 -2.431 1.00 96.88 235 ASN A N 1
ATOM 1812 C CA . ASN A 1 235 ? -1.153 -17.521 -1.213 1.00 96.88 235 ASN A CA 1
ATOM 1813 C C . ASN A 1 235 ? -0.954 -16.226 -0.426 1.00 96.88 235 ASN A C 1
ATOM 1815 O O . ASN A 1 235 ? -0.334 -15.298 -0.940 1.00 96.88 235 ASN A O 1
ATOM 1819 N N . VAL A 1 236 ? -1.434 -16.161 0.817 1.00 96.69 236 VAL A N 1
ATOM 1820 C CA . VAL A 1 236 ? -1.151 -15.018 1.694 1.00 96.69 236 VAL A CA 1
ATOM 1821 C C . VAL A 1 236 ? -0.065 -15.380 2.694 1.00 96.69 236 VAL A C 1
ATOM 1823 O O . VAL A 1 236 ? -0.204 -16.337 3.457 1.00 96.69 236 VAL A O 1
ATOM 1826 N N . THR A 1 237 ? 1.002 -14.590 2.712 1.00 93.56 237 THR A N 1
ATOM 1827 C CA . THR A 1 237 ? 2.158 -14.784 3.594 1.00 93.56 237 THR A CA 1
ATOM 1828 C C . THR A 1 237 ? 2.533 -13.488 4.294 1.00 93.56 237 THR A C 1
ATOM 1830 O O . THR A 1 237 ? 2.358 -12.406 3.729 1.00 93.56 237 THR A O 1
ATOM 1833 N N . THR A 1 238 ? 3.051 -13.623 5.513 1.00 85.75 238 THR A N 1
ATOM 1834 C CA . THR A 1 238 ? 3.696 -12.540 6.260 1.00 85.75 238 THR A CA 1
ATOM 1835 C C . THR A 1 238 ? 5.197 -12.677 6.171 1.00 85.75 238 THR A C 1
ATOM 1837 O O . THR A 1 238 ? 5.655 -13.837 6.274 1.00 85.75 238 THR A O 1
#

Solvent-accessible surface area (backbone atoms only — not comparable to full-atom values): 13139 Å² total; per-residue (Å²): 135,86,85,88,90,87,82,86,92,85,81,78,89,70,82,77,73,75,78,67,76,72,76,78,71,72,71,84,56,79,52,58,34,38,34,36,39,47,29,32,29,49,63,43,55,69,71,70,40,48,66,58,51,50,49,42,44,67,72,66,37,27,38,38,41,36,26,43,24,33,66,31,80,54,50,75,79,65,54,28,59,49,41,50,51,50,41,53,52,49,50,35,58,55,61,66,41,65,90,57,83,76,54,46,49,80,46,76,42,68,45,80,96,43,76,33,45,31,38,40,42,52,98,39,68,46,40,39,38,39,39,65,36,28,42,30,14,49,57,32,21,63,27,22,77,79,54,78,38,37,20,61,43,30,32,73,73,60,77,33,76,58,46,53,20,72,84,68,83,48,74,38,37,57,65,55,55,42,48,37,50,44,52,49,50,68,66,27,50,34,49,34,40,36,30,42,56,46,86,61,68,62,22,91,41,78,83,48,78,87,43,58,48,14,40,35,22,42,50,22,40,51,51,49,52,37,38,60,74,71,65,58,86,47,49,75,45,109

pLDDT: mean 89.95, std 15.79, range [37.88, 98.81]

Secondary structure (DSSP, 8-state):
---------------------------SSS-SSSEEEEESSSTHHHHTSTTHHHHHHHTT--EEEEEEE---TT--SSHHHHHHHHHHHHHHHHTT--SPSS-EEEEEEEETTEEEEEEEETT-TTEEEEEEEEPP--TTS---GGGTT--HHHHHTTSSS-EE-TTSS-EE-HHHHHHHHHHHHHHH--SEEEE--TTSPPPSSTT-TTSPPHHHHHHHHHHHHHHHHTT--SEEE-

Sequence (238 aa):
MFRSLLLLVFTLLQAIVLALPRTGELNPFPCVGGSIYFSAHAVDNLLFYNPDLFHDLFVFKCVTVFVFASSDHGKIGNFSLSMESGLEAALGWMTGATTDTPIGQKTVIRIGEKGLMNFALFGIPNVQILYLRLPDGGHSGQGYRAHNMESLKKLYTGEIKSITAFDGSATYTLDHVKEIIAVILEGRRANDIRVLNHKAIPPRNELDANADHSDHIISAKIVLDVVKSENITSNVTT

Radius of gyration: 22.88 Å; Cα contacts (8 Å, |Δi|>4): 445; chains: 1; bounding box: 94×37×66 Å